Protein AF-A0A158GYB7-F1 (afdb_monomer_lite)

Foldseek 3Di:
DDCVLLVVLVVQLVVLPPDPDDPSLVVRPPVVNVVSLVVVLVVQLVVLQVDDPVNLQQVLQKWKDKDKLVVLDPPPVVDDDNPQVQPLFPVRHGFHADPAPVLLVVLADLQQQDADPPHDRVCGVSNNFFDKTFRHHLAAFPQQQDLPHPDPPDPPPTFIKMWIDGATDLSVLLSLVSQQVSCVVCCPVCVVSVNVSSSSVSAHKFFDACPVPSVVFHDDLDDPQAFDLPPVRDTRGDDDGDNDQWHFDDPCLVVQADVVRVVLCVVPDPPDDSPRDGDTHHDDPRSVVSRSVCRSVLSVLHDPPDSGSMTGISDYHRSNPDGWIWTQDPVQQFTFTFDADSSDTDRPDRPPTHHRGRD

Secondary structure (DSSP, 8-state):
---HHHHHHHHHHHHHHTSTTS-GGGG--HHHHHHHHHHHHHHHHHHHHH--HHHHHHTT-EEEEEE-TTTT-----SSS---S--EE-TTS-EE----SHHHHHHHH-GGGTSPPTT---TTTTTT---EEEEEPPTTS-SGGG-SS---TT--TT-PPEEEEEEPPPHHHHHHHHHHHHHHHHSTTT-HHHHHHHHHHHTT--EE--GGG-SSSPPP----S--EEE-TTS-EEEPP-----SEEE--TTHHHH--HHHHHHHHHH-----SS-PPPEEE--HHHHHHHHHHHHTGGGGS-SSSS--EEEEE----SSSPPEEEEEETTTTEEEEEEEETTEEEES-TT-EEE-S--

Organism: NCBI:txid326476

pLDDT: mean 71.83, std 21.87, range [28.64, 97.31]

Structure (mmCIF, N/CA/C/O backbone):
data_AF-A0A158GYB7-F1
#
_entry.id   AF-A0A158GYB7-F1
#
loop_
_atom_site.group_PDB
_atom_site.id
_atom_site.type_symbol
_atom_site.label_atom_id
_atom_site.label_alt_id
_atom_site.label_comp_id
_atom_site.label_asym_id
_atom_site.label_entity_id
_atom_site.label_seq_id
_atom_site.pdbx_PDB_ins_code
_atom_site.Cartn_x
_atom_site.Cartn_y
_atom_site.Cartn_z
_atom_site.occupancy
_atom_site.B_iso_or_equiv
_atom_site.auth_seq_id
_atom_site.auth_comp_id
_atom_site.auth_asym_id
_atom_site.auth_atom_id
_atom_site.pdbx_PDB_model_num
ATOM 1 N N . MET A 1 1 ? 4.139 -18.366 -0.027 1.00 74.94 1 MET A N 1
ATOM 2 C CA . MET A 1 1 ? 4.233 -17.801 -1.393 1.00 74.94 1 MET A CA 1
ATOM 3 C C . MET A 1 1 ? 5.393 -18.456 -2.135 1.00 74.94 1 MET A C 1
ATOM 5 O O . MET A 1 1 ? 6.437 -18.659 -1.522 1.00 74.94 1 MET A O 1
ATOM 9 N N . ASN A 1 2 ? 5.223 -18.818 -3.411 1.00 80.75 2 ASN A N 1
ATOM 10 C CA . ASN A 1 2 ? 6.304 -19.371 -4.231 1.00 80.75 2 ASN A CA 1
ATOM 11 C C . ASN A 1 2 ? 7.349 -18.278 -4.516 1.00 80.75 2 ASN A C 1
ATOM 13 O O . ASN A 1 2 ? 7.060 -17.281 -5.169 1.00 80.75 2 ASN A O 1
ATOM 17 N N . THR A 1 3 ? 8.568 -18.440 -4.002 1.00 89.44 3 THR A N 1
ATOM 18 C CA . THR A 1 3 ? 9.630 -17.429 -4.141 1.00 89.44 3 THR A CA 1
ATOM 19 C C . THR A 1 3 ? 10.422 -17.566 -5.442 1.00 89.44 3 THR A C 1
ATOM 21 O O . THR A 1 3 ? 11.206 -16.676 -5.775 1.00 89.44 3 THR A O 1
ATOM 24 N N . THR A 1 4 ? 10.204 -18.640 -6.209 1.00 91.56 4 THR A N 1
ATOM 25 C CA . THR A 1 4 ? 10.976 -18.975 -7.415 1.00 91.56 4 THR A CA 1
ATOM 26 C C . THR A 1 4 ? 10.879 -17.883 -8.480 1.00 91.56 4 THR A C 1
ATOM 28 O O . THR A 1 4 ? 11.909 -17.392 -8.942 1.00 91.56 4 THR A O 1
ATOM 31 N N . ASN A 1 5 ? 9.663 -17.441 -8.826 1.00 92.56 5 ASN A N 1
ATOM 32 C CA . ASN A 1 5 ? 9.453 -16.414 -9.855 1.00 92.56 5 ASN A CA 1
ATOM 33 C C . ASN A 1 5 ? 10.067 -15.069 -9.440 1.00 92.56 5 ASN A C 1
ATOM 35 O O . ASN A 1 5 ? 10.793 -14.447 -10.213 1.00 92.56 5 ASN A O 1
ATOM 39 N N . ARG A 1 6 ? 9.857 -14.664 -8.183 1.00 92.44 6 ARG A N 1
ATOM 40 C CA . ARG A 1 6 ? 10.445 -13.448 -7.605 1.00 92.44 6 ARG A CA 1
ATOM 41 C C . ARG A 1 6 ? 11.975 -13.458 -7.686 1.00 92.44 6 ARG A C 1
ATOM 43 O O . ARG A 1 6 ? 12.576 -12.490 -8.146 1.00 92.44 6 ARG A O 1
ATOM 50 N N . ASN A 1 7 ? 12.606 -14.560 -7.280 1.00 90.88 7 ASN A N 1
ATOM 51 C CA . ASN A 1 7 ? 14.063 -14.706 -7.302 1.00 90.88 7 ASN A CA 1
ATOM 52 C C . ASN A 1 7 ? 14.622 -14.704 -8.731 1.00 90.88 7 ASN A C 1
ATOM 54 O O . ASN A 1 7 ? 15.660 -14.089 -8.978 1.00 90.88 7 ASN A O 1
ATOM 58 N N . ALA A 1 8 ? 13.923 -15.336 -9.679 1.00 91.75 8 ALA A N 1
ATOM 59 C CA . ALA A 1 8 ? 14.293 -15.309 -11.091 1.00 91.75 8 ALA A CA 1
ATOM 60 C C . ALA A 1 8 ? 14.254 -13.883 -11.663 1.00 91.75 8 ALA A C 1
ATOM 62 O O . ALA A 1 8 ? 15.191 -13.474 -12.349 1.00 91.75 8 ALA A O 1
ATOM 63 N N . ILE A 1 9 ? 13.234 -13.087 -11.320 1.00 91.31 9 ILE A N 1
ATOM 64 C CA . ILE A 1 9 ? 13.169 -11.683 -11.745 1.00 91.31 9 ILE A CA 1
ATOM 65 C C . ILE A 1 9 ? 14.318 -10.874 -11.137 1.00 91.31 9 ILE A C 1
ATOM 67 O O . ILE A 1 9 ? 15.008 -10.158 -11.862 1.00 91.31 9 ILE A O 1
ATOM 71 N N . PHE A 1 10 ? 14.578 -11.007 -9.831 1.00 89.50 10 PHE A N 1
ATOM 72 C CA . PHE A 1 10 ? 15.722 -10.335 -9.206 1.00 89.50 10 PHE A CA 1
ATOM 73 C C . PHE A 1 10 ? 17.039 -10.704 -9.886 1.00 89.50 10 PHE A C 1
ATOM 75 O O . PHE A 1 10 ? 17.886 -9.836 -10.086 1.00 89.50 10 PHE A O 1
ATOM 82 N N . HIS A 1 11 ? 17.220 -11.971 -10.257 1.00 89.38 11 HIS A N 1
ATOM 83 C CA . HIS A 1 11 ? 18.406 -12.417 -10.974 1.00 89.38 11 HIS A CA 1
ATOM 84 C C . HIS A 1 11 ? 18.549 -11.715 -12.330 1.00 89.38 11 HIS A C 1
ATOM 86 O O . HIS A 1 11 ? 19.603 -11.135 -12.587 1.00 89.38 11 HIS A O 1
ATOM 92 N N . LEU A 1 12 ? 17.487 -11.687 -13.145 1.00 87.12 12 LEU A N 1
ATOM 93 C CA . LEU A 1 12 ? 17.479 -11.007 -14.446 1.00 87.12 12 LEU A CA 1
ATOM 94 C C . LEU A 1 12 ? 17.792 -9.509 -14.318 1.00 87.12 12 LEU A C 1
ATOM 96 O O . LEU A 1 12 ? 18.658 -8.988 -15.021 1.00 87.12 12 LEU A O 1
ATOM 100 N N . LEU A 1 13 ? 17.141 -8.817 -13.377 1.00 86.25 13 LEU A N 1
ATOM 101 C CA . LEU A 1 13 ? 17.357 -7.383 -13.160 1.00 86.25 13 LEU A CA 1
ATOM 102 C C . LEU A 1 13 ? 18.779 -7.089 -12.647 1.00 86.25 13 LEU A C 1
ATOM 104 O O . LEU A 1 13 ? 19.420 -6.138 -13.095 1.00 86.25 13 LEU A O 1
ATOM 108 N N . ASN A 1 14 ? 19.309 -7.924 -11.749 1.00 83.81 14 ASN A N 1
ATOM 109 C CA . ASN A 1 14 ? 20.666 -7.768 -11.222 1.00 83.81 14 ASN A CA 1
ATOM 110 C C . ASN A 1 14 ? 21.746 -8.076 -12.265 1.00 83.81 14 ASN A C 1
ATOM 112 O O . ASN A 1 14 ? 22.791 -7.426 -12.259 1.00 83.81 14 ASN A O 1
ATOM 116 N N . GLN A 1 15 ? 21.527 -9.054 -13.148 1.00 80.81 15 GLN A N 1
ATOM 117 C CA . GLN A 1 15 ? 22.437 -9.325 -14.261 1.00 80.81 15 GLN A CA 1
ATOM 118 C C . GLN A 1 15 ? 22.547 -8.112 -15.188 1.00 80.81 15 GLN A C 1
ATOM 120 O O . GLN A 1 15 ? 23.659 -7.726 -15.551 1.00 80.81 15 GLN A O 1
ATOM 125 N N . ALA A 1 16 ? 21.419 -7.470 -15.498 1.00 75.88 16 ALA A N 1
ATOM 126 C CA . ALA A 1 16 ? 21.403 -6.270 -16.323 1.00 75.88 16 ALA A CA 1
ATOM 127 C C . ALA A 1 16 ? 22.176 -5.110 -15.658 1.00 75.88 16 ALA A C 1
ATOM 129 O O . ALA A 1 16 ? 23.031 -4.496 -16.296 1.00 75.88 16 ALA A O 1
ATOM 130 N N . GLY A 1 17 ? 21.965 -4.865 -14.358 1.00 68.50 17 GLY A N 1
ATOM 131 C CA . GLY A 1 17 ? 22.569 -3.739 -13.627 1.00 68.50 17 GLY A CA 1
ATOM 132 C C . GLY A 1 17 ? 24.070 -3.843 -13.296 1.00 68.50 17 GLY A C 1
ATOM 133 O O . GLY A 1 17 ? 24.660 -2.864 -12.838 1.00 68.50 17 GLY A O 1
ATOM 134 N N . ARG A 1 18 ? 24.724 -4.997 -13.498 1.00 58.53 18 ARG A N 1
ATOM 135 C CA . ARG A 1 18 ? 26.140 -5.214 -13.117 1.00 58.53 18 ARG A CA 1
ATOM 136 C C . ARG A 1 18 ? 27.173 -4.626 -14.083 1.00 58.53 18 ARG A C 1
ATOM 138 O O . ARG A 1 18 ? 28.359 -4.616 -13.752 1.00 58.53 18 ARG A O 1
ATOM 145 N N . VAL A 1 19 ? 26.770 -4.119 -15.246 1.00 53.16 19 VAL A N 1
ATOM 146 C CA . VAL A 1 19 ? 27.708 -3.586 -16.245 1.00 53.16 19 VAL A CA 1
ATOM 147 C C . VAL A 1 19 ? 27.727 -2.062 -16.192 1.00 53.16 19 VAL A C 1
ATOM 149 O O . VAL A 1 19 ? 26.796 -1.397 -16.633 1.00 53.16 19 VAL A O 1
ATOM 152 N N . ARG A 1 20 ? 28.797 -1.496 -15.617 1.00 46.03 20 ARG A N 1
ATOM 153 C CA . ARG A 1 20 ? 28.972 -0.040 -15.506 1.00 46.03 20 ARG A CA 1
ATOM 154 C C . ARG A 1 20 ? 29.121 0.599 -16.892 1.00 46.03 20 ARG A C 1
ATOM 156 O O . ARG A 1 20 ? 29.906 0.120 -17.703 1.00 46.03 20 ARG A O 1
ATOM 163 N N . GLY A 1 21 ? 28.438 1.726 -17.107 1.00 50.41 21 GLY A N 1
ATOM 164 C CA . GLY A 1 21 ? 28.693 2.637 -18.232 1.00 50.41 21 GLY A CA 1
ATOM 165 C C . GLY A 1 21 ? 27.812 2.463 -19.474 1.00 50.41 21 GLY A C 1
ATOM 166 O O . GLY A 1 21 ? 28.037 3.169 -20.450 1.00 50.41 21 GLY A O 1
ATOM 167 N N . LEU A 1 22 ? 26.811 1.578 -19.448 1.00 51.16 22 LEU A N 1
ATOM 168 C CA . LEU A 1 22 ? 25.814 1.427 -20.516 1.00 51.16 22 LEU A CA 1
ATOM 169 C C . LEU A 1 22 ? 24.393 1.474 -19.939 1.00 51.16 22 LEU A C 1
ATOM 171 O O . LEU A 1 22 ? 24.199 1.173 -18.762 1.00 51.16 22 LEU A O 1
ATOM 175 N N . ASP A 1 23 ? 23.429 1.852 -20.781 1.00 70.00 23 ASP A N 1
ATOM 176 C CA . ASP A 1 23 ? 21.980 1.784 -20.536 1.00 70.00 23 ASP A CA 1
ATOM 177 C C . ASP A 1 23 ? 21.599 0.323 -20.241 1.00 70.00 23 ASP A C 1
ATOM 179 O O . ASP A 1 23 ? 21.397 -0.485 -21.150 1.00 70.00 23 ASP A O 1
ATOM 183 N N . TRP A 1 24 ? 21.641 -0.075 -18.968 1.00 74.19 24 TRP A N 1
ATOM 184 C CA . TRP A 1 24 ? 21.423 -1.459 -18.530 1.00 74.19 24 TRP A CA 1
ATOM 185 C C . TRP A 1 24 ? 20.008 -1.934 -18.875 1.00 74.19 24 TRP A C 1
ATOM 187 O O . TRP A 1 24 ? 19.780 -3.128 -19.064 1.00 74.19 24 TRP A O 1
ATOM 197 N N . GLU A 1 25 ? 19.086 -0.987 -19.025 1.00 74.44 25 GLU A N 1
ATOM 198 C CA . GLU A 1 25 ? 17.725 -1.153 -19.507 1.00 74.44 25 GLU A CA 1
ATOM 199 C C . GLU A 1 25 ? 17.682 -1.887 -20.862 1.00 74.44 25 GLU A C 1
ATOM 201 O O . GLU A 1 25 ? 16.861 -2.787 -21.045 1.00 74.44 25 GLU A O 1
ATOM 206 N N . SER A 1 26 ? 18.620 -1.594 -21.774 1.00 76.44 26 SER A N 1
ATOM 207 C CA . SER A 1 26 ? 18.733 -2.244 -23.094 1.00 76.44 26 SER A CA 1
ATOM 208 C C . SER A 1 26 ? 19.105 -3.733 -23.044 1.00 76.44 26 SER A C 1
ATOM 210 O O . SER A 1 26 ? 18.964 -4.443 -24.039 1.00 76.44 26 SER A O 1
ATOM 212 N N . ARG A 1 27 ? 19.579 -4.219 -21.889 1.00 82.31 27 ARG A N 1
ATOM 213 C CA . ARG A 1 27 ? 20.056 -5.598 -21.684 1.00 82.31 27 ARG A CA 1
ATOM 214 C C . ARG A 1 27 ? 19.053 -6.484 -20.963 1.00 82.31 27 ARG A C 1
ATOM 216 O O . ARG A 1 27 ? 19.311 -7.671 -20.781 1.00 82.31 27 ARG A O 1
ATOM 223 N N . VAL A 1 28 ? 17.945 -5.911 -20.506 1.00 89.12 28 VAL A N 1
ATOM 224 C CA . VAL A 1 28 ? 16.882 -6.681 -19.871 1.00 89.12 28 VAL A CA 1
ATOM 225 C C . VAL A 1 28 ? 16.210 -7.541 -20.940 1.00 89.12 28 VAL A C 1
ATOM 227 O O . VAL A 1 28 ? 15.668 -7.025 -21.918 1.00 89.12 28 VAL A O 1
ATOM 230 N N . ASP A 1 29 ? 16.217 -8.858 -20.742 1.00 92.38 29 ASP A N 1
ATOM 231 C CA . ASP A 1 29 ? 15.424 -9.775 -21.558 1.00 92.38 29 ASP A CA 1
ATOM 232 C C . ASP A 1 29 ? 13.940 -9.635 -21.183 1.00 92.38 29 ASP A C 1
ATOM 234 O O . ASP A 1 29 ? 13.425 -10.313 -20.292 1.00 92.38 29 ASP A O 1
ATOM 238 N N . PHE A 1 30 ? 13.250 -8.707 -21.851 1.00 93.38 30 PHE A N 1
ATOM 239 C CA . PHE A 1 30 ? 11.819 -8.472 -21.646 1.00 93.38 30 PHE A CA 1
ATOM 240 C C . PHE A 1 30 ? 10.956 -9.677 -22.046 1.00 93.38 30 PHE A C 1
ATOM 242 O O . PHE A 1 30 ? 9.890 -9.868 -21.458 1.00 93.38 30 PHE A O 1
ATOM 249 N N . GLY A 1 31 ? 11.424 -10.504 -22.990 1.00 94.19 31 GLY A N 1
ATOM 250 C CA . GLY A 1 31 ? 10.736 -11.724 -23.411 1.00 94.19 31 GLY A CA 1
ATOM 251 C C . GLY A 1 31 ? 10.688 -12.765 -22.295 1.00 94.19 31 GLY A C 1
ATOM 252 O O . GLY A 1 31 ? 9.655 -13.401 -22.095 1.00 94.19 31 GLY A O 1
ATOM 253 N N . ALA A 1 32 ? 11.762 -12.882 -21.510 1.00 95.12 32 ALA A N 1
ATOM 254 C CA . ALA A 1 32 ? 11.788 -13.707 -20.304 1.00 95.12 32 ALA A CA 1
ATOM 255 C C . ALA A 1 32 ? 11.125 -13.023 -19.092 1.00 95.12 32 ALA A C 1
ATOM 257 O O . ALA A 1 32 ? 10.450 -13.682 -18.295 1.00 95.12 32 ALA A O 1
ATOM 258 N N . LEU A 1 33 ? 11.306 -11.706 -18.940 1.00 94.81 33 LEU A N 1
ATOM 259 C CA . LEU A 1 33 ? 10.841 -10.949 -17.777 1.00 94.81 33 LEU A CA 1
ATOM 260 C C . LEU A 1 33 ? 9.312 -10.871 -17.686 1.00 94.81 33 LEU A C 1
ATOM 262 O O . LEU A 1 33 ? 8.769 -11.068 -16.601 1.00 94.81 33 LEU A O 1
ATOM 266 N N . ILE A 1 34 ? 8.614 -10.594 -18.793 1.00 95.75 34 ILE A N 1
ATOM 267 C CA . ILE A 1 34 ? 7.154 -10.398 -18.786 1.00 95.75 34 ILE A CA 1
ATOM 268 C C . ILE A 1 34 ? 6.412 -11.654 -18.285 1.00 95.75 34 ILE A C 1
ATOM 270 O O . ILE A 1 34 ? 5.682 -11.538 -17.299 1.00 95.75 34 ILE A O 1
ATOM 274 N N . PRO A 1 35 ? 6.650 -12.869 -18.824 1.00 96.19 35 PRO A N 1
ATOM 275 C CA . PRO A 1 35 ? 5.997 -14.078 -18.317 1.00 96.19 35 PRO A CA 1
ATOM 276 C C . PRO A 1 35 ? 6.327 -14.389 -16.852 1.00 96.19 35 PRO A C 1
ATOM 278 O O . PRO A 1 35 ? 5.511 -14.974 -16.140 1.00 96.19 35 PRO A O 1
ATOM 281 N N . LEU A 1 36 ? 7.532 -14.037 -16.387 1.00 96.19 36 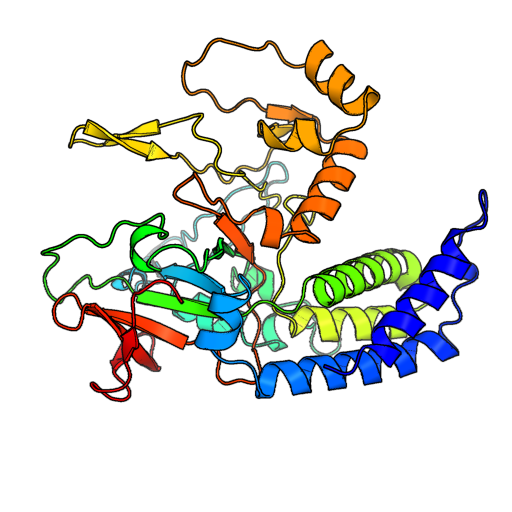LEU A N 1
ATOM 282 C CA . LEU A 1 36 ? 7.897 -14.186 -14.977 1.00 96.19 36 LEU A CA 1
ATOM 283 C C . LEU A 1 36 ? 7.126 -13.211 -14.088 1.00 96.19 36 LEU A C 1
ATOM 285 O O . LEU A 1 36 ? 6.713 -13.601 -12.998 1.00 96.19 36 LEU A O 1
ATOM 289 N N . MET A 1 37 ? 6.924 -11.973 -14.542 1.00 96.31 37 MET A N 1
ATOM 290 C CA . MET A 1 37 ? 6.114 -10.989 -13.827 1.00 96.31 37 MET A CA 1
ATOM 291 C C . MET A 1 37 ? 4.659 -11.416 -13.712 1.00 96.31 37 MET A C 1
ATOM 293 O O . MET A 1 37 ? 4.101 -11.270 -12.629 1.00 96.31 37 MET A O 1
ATOM 297 N N . ASP A 1 38 ? 4.068 -11.951 -14.782 1.00 95.44 38 ASP A N 1
ATOM 298 C CA . ASP A 1 38 ? 2.690 -12.452 -14.748 1.00 95.44 38 ASP A CA 1
ATOM 299 C C . ASP A 1 38 ? 2.551 -13.563 -13.701 1.00 95.44 38 ASP A C 1
ATOM 301 O O . ASP A 1 38 ? 1.730 -13.456 -12.791 1.00 95.44 38 ASP A O 1
ATOM 305 N N . ARG A 1 39 ? 3.445 -14.563 -13.729 1.00 96.38 39 ARG A N 1
ATOM 306 C CA . ARG A 1 39 ? 3.448 -15.647 -12.731 1.00 96.38 39 ARG A CA 1
ATOM 307 C C . ARG A 1 39 ? 3.689 -15.152 -11.307 1.00 96.38 39 ARG A C 1
ATOM 309 O O . ARG A 1 39 ? 3.005 -15.584 -10.387 1.00 96.38 39 ARG A O 1
ATOM 316 N N . TRP A 1 40 ? 4.651 -14.250 -11.109 1.00 97.00 40 TRP A N 1
ATOM 317 C CA . TRP A 1 40 ? 4.896 -13.646 -9.796 1.00 97.00 40 TRP A CA 1
ATOM 318 C C . TRP A 1 40 ? 3.663 -12.896 -9.287 1.00 97.00 40 TRP A C 1
ATOM 320 O O . TRP A 1 40 ? 3.329 -12.989 -8.107 1.00 97.00 40 TRP A O 1
ATOM 330 N N . TYR A 1 41 ? 2.980 -12.158 -10.161 1.00 97.31 41 TYR A N 1
ATOM 331 C CA . TYR A 1 41 ? 1.796 -11.411 -9.776 1.00 97.31 41 TYR A CA 1
ATOM 332 C C . TYR A 1 41 ? 0.616 -12.335 -9.452 1.00 97.31 41 TYR A C 1
ATOM 334 O O . TYR A 1 41 ? -0.086 -12.094 -8.470 1.00 97.31 41 TYR A O 1
ATOM 342 N N . ASP A 1 42 ? 0.441 -13.428 -10.192 1.00 96.81 42 ASP A N 1
ATOM 343 C CA . ASP A 1 42 ? -0.540 -14.464 -9.863 1.00 96.81 42 ASP A CA 1
ATOM 344 C C . ASP A 1 42 ? -0.241 -15.120 -8.507 1.00 96.81 42 ASP A C 1
ATOM 346 O O . ASP A 1 42 ? -1.146 -15.246 -7.676 1.00 96.81 42 ASP A O 1
ATOM 350 N N . ASP A 1 43 ? 1.028 -15.453 -8.236 1.00 97.12 43 ASP A N 1
ATOM 351 C CA . ASP A 1 43 ? 1.485 -15.963 -6.936 1.00 97.12 43 ASP A CA 1
ATOM 352 C C . ASP A 1 43 ? 1.206 -14.952 -5.810 1.00 97.12 43 ASP A C 1
ATOM 354 O O . ASP A 1 43 ? 0.763 -15.326 -4.721 1.00 97.12 43 ASP A O 1
ATOM 358 N N . TYR A 1 44 ? 1.434 -13.660 -6.069 1.00 97.12 44 TYR A N 1
ATOM 359 C CA . TYR A 1 44 ? 1.165 -12.576 -5.127 1.00 97.12 44 TYR A CA 1
ATOM 360 C C . TYR A 1 44 ? -0.333 -12.459 -4.826 1.00 97.12 44 TYR A C 1
ATOM 362 O O . TYR A 1 44 ? -0.727 -12.373 -3.665 1.00 97.12 44 TYR A O 1
ATOM 370 N N . LYS A 1 45 ? -1.194 -12.507 -5.848 1.00 96.88 45 LYS A N 1
ATOM 371 C CA . LYS A 1 45 ? -2.651 -12.438 -5.665 1.00 96.88 45 LYS A CA 1
ATOM 372 C C . LYS A 1 45 ? -3.224 -13.712 -5.050 1.00 96.88 45 LYS A C 1
ATOM 374 O O . LYS A 1 45 ? -4.235 -13.631 -4.358 1.00 96.88 45 LYS A O 1
ATOM 379 N N . ALA A 1 46 ? -2.592 -14.866 -5.259 1.00 96.75 46 ALA A N 1
ATOM 380 C CA . ALA A 1 46 ? -2.906 -16.089 -4.527 1.00 96.75 46 ALA A CA 1
ATOM 381 C C . ALA A 1 46 ? -2.580 -15.947 -3.042 1.00 96.75 46 ALA A C 1
ATOM 383 O O . ALA A 1 46 ? -3.447 -16.186 -2.211 1.00 96.75 46 ALA A O 1
ATOM 384 N N . PHE A 1 47 ? -1.388 -15.449 -2.717 1.00 96.62 47 PHE A N 1
ATOM 385 C CA . PHE A 1 47 ? -1.037 -15.105 -1.343 1.00 96.62 47 PHE A CA 1
ATOM 386 C C . PHE A 1 47 ? -2.042 -14.118 -0.724 1.00 96.62 47 PHE A C 1
ATOM 388 O O . PHE A 1 47 ? -2.503 -14.347 0.389 1.00 96.62 47 PHE A O 1
ATOM 395 N N . GLU A 1 48 ? -2.437 -13.063 -1.445 1.00 96.94 48 GLU A N 1
ATOM 396 C CA . GLU A 1 48 ? -3.417 -12.106 -0.927 1.00 96.94 48 GLU A CA 1
ATOM 397 C C . GLU A 1 48 ? -4.775 -12.753 -0.618 1.00 96.94 48 GLU A C 1
ATOM 399 O O . GLU A 1 48 ? -5.450 -12.298 0.301 1.00 96.94 48 GLU A O 1
ATOM 404 N N . ARG A 1 49 ? -5.207 -13.773 -1.375 1.00 96.94 49 ARG A N 1
ATOM 405 C CA . ARG A 1 49 ? -6.460 -14.503 -1.098 1.00 96.94 49 ARG A CA 1
ATOM 406 C C . ARG A 1 49 ? -6.421 -15.233 0.241 1.00 96.94 49 ARG A C 1
ATOM 408 O O . ARG A 1 49 ? -7.448 -15.290 0.908 1.00 96.94 49 ARG A O 1
ATOM 415 N N . ASP A 1 50 ? -5.252 -15.742 0.610 1.00 96.69 50 ASP A N 1
ATOM 416 C CA . ASP A 1 50 ? -5.054 -16.566 1.804 1.00 96.69 50 ASP A CA 1
ATOM 417 C C . ASP A 1 50 ? -4.617 -15.745 3.035 1.00 96.69 50 ASP A C 1
ATOM 419 O O . ASP A 1 50 ? -4.515 -16.284 4.140 1.00 96.69 50 ASP A O 1
ATOM 423 N N . ASP A 1 51 ? -4.330 -14.448 2.871 1.00 96.06 51 ASP A N 1
ATOM 424 C CA . ASP A 1 51 ? -3.864 -13.600 3.970 1.00 96.06 51 ASP A CA 1
ATOM 425 C C . ASP A 1 51 ? -4.978 -13.318 4.989 1.00 96.06 51 ASP A C 1
ATOM 427 O O . ASP A 1 51 ? -6.166 -13.242 4.674 1.00 96.06 51 ASP A O 1
ATOM 431 N N . THR A 1 52 ? -4.579 -13.104 6.240 1.00 95.69 52 THR A N 1
ATOM 432 C CA . THR A 1 52 ? -5.499 -12.835 7.352 1.00 95.69 52 THR A CA 1
ATOM 433 C C . THR A 1 52 ? -4.967 -11.710 8.228 1.00 95.69 52 THR A C 1
ATOM 435 O O . THR A 1 52 ? -3.768 -11.437 8.244 1.00 95.69 52 THR A O 1
ATOM 438 N N . ILE A 1 53 ? -5.837 -11.086 9.031 1.00 95.00 53 ILE A N 1
ATOM 439 C CA . ILE A 1 53 ? -5.408 -10.075 10.012 1.00 95.00 53 ILE A CA 1
ATOM 440 C C . ILE A 1 53 ? -4.374 -10.634 10.983 1.00 95.00 53 ILE A C 1
ATOM 442 O O . ILE A 1 53 ? -3.363 -9.983 11.224 1.00 95.00 53 ILE A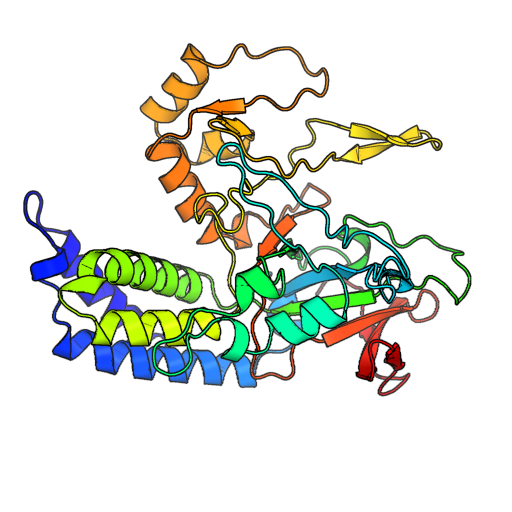 O 1
ATOM 446 N N . ALA A 1 54 ? -4.609 -11.831 11.525 1.00 94.44 54 ALA A N 1
ATOM 447 C CA . ALA A 1 54 ? -3.701 -12.440 12.490 1.00 94.44 54 ALA A CA 1
ATOM 448 C C . ALA A 1 54 ? -2.314 -12.687 11.877 1.00 94.44 54 ALA A C 1
ATOM 450 O O . ALA A 1 54 ? -1.302 -12.386 12.507 1.00 94.44 54 ALA A O 1
ATOM 451 N N . CYS A 1 55 ? -2.271 -13.182 10.634 1.00 95.25 55 CYS A N 1
ATOM 452 C CA . CYS A 1 55 ? -1.025 -13.378 9.898 1.00 95.25 55 CYS A CA 1
ATOM 453 C C . CYS A 1 55 ? -0.316 -12.042 9.644 1.00 95.25 55 CYS A C 1
ATOM 455 O O . CYS A 1 55 ? 0.819 -11.854 10.080 1.00 95.25 55 CYS A O 1
ATOM 457 N N . ALA A 1 56 ? -1.011 -11.083 9.027 1.00 95.88 56 ALA A N 1
ATOM 458 C CA . ALA A 1 56 ? -0.456 -9.778 8.694 1.00 95.88 56 ALA A CA 1
ATOM 459 C C . ALA A 1 56 ? 0.007 -8.994 9.929 1.00 95.88 56 ALA A C 1
ATOM 461 O O . ALA A 1 56 ? 1.024 -8.310 9.870 1.00 95.88 56 ALA A O 1
ATOM 462 N N . PHE A 1 57 ? -0.708 -9.080 11.052 1.00 94.50 57 PHE A N 1
ATOM 463 C CA . PHE A 1 57 ? -0.334 -8.387 12.282 1.00 94.50 57 PHE A CA 1
ATOM 464 C C . PHE A 1 57 ? 0.910 -9.005 12.922 1.00 94.50 57 PHE A C 1
ATOM 466 O O . PHE A 1 57 ? 1.867 -8.281 13.187 1.00 94.50 57 PHE A O 1
ATOM 473 N N . ARG A 1 58 ? 0.948 -10.338 13.068 1.00 94.31 58 ARG A N 1
ATOM 474 C CA . ARG A 1 58 ? 2.116 -11.074 13.579 1.00 94.31 58 ARG A CA 1
ATOM 475 C C . ARG A 1 58 ? 3.368 -10.835 12.735 1.00 94.31 58 ARG A C 1
ATOM 477 O O . ARG A 1 58 ? 4.459 -10.695 13.270 1.00 94.31 58 ARG A O 1
ATOM 484 N N . GLU A 1 59 ? 3.206 -10.764 11.417 1.00 93.81 59 GLU A N 1
ATOM 485 C CA . GLU A 1 59 ? 4.291 -10.489 10.468 1.00 93.81 59 GLU A CA 1
ATOM 486 C C . GLU A 1 59 ? 4.591 -8.987 10.305 1.00 93.81 59 GLU A C 1
ATOM 488 O O . GLU A 1 59 ? 5.388 -8.611 9.444 1.00 93.81 59 GLU A O 1
ATOM 493 N N . GLN A 1 60 ? 3.962 -8.114 11.104 1.00 92.38 60 GLN A N 1
ATOM 494 C CA . GLN A 1 60 ? 4.161 -6.660 11.071 1.00 92.38 60 GLN A CA 1
ATOM 495 C C . GLN A 1 60 ? 3.901 -6.021 9.687 1.00 92.38 60 GLN A C 1
ATOM 497 O O . GLN A 1 60 ? 4.526 -5.036 9.287 1.00 92.38 60 GLN A O 1
ATOM 502 N N . ARG A 1 61 ? 2.961 -6.596 8.931 1.00 94.31 61 ARG A N 1
ATOM 503 C CA . ARG A 1 61 ? 2.481 -6.121 7.623 1.00 94.31 61 ARG A CA 1
ATOM 504 C C . ARG A 1 61 ? 1.116 -5.444 7.696 1.00 94.31 61 ARG A C 1
ATOM 506 O O . ARG A 1 61 ? 0.666 -4.868 6.706 1.00 94.31 61 ARG A O 1
ATOM 513 N N . LEU A 1 62 ? 0.425 -5.535 8.832 1.00 95.38 62 LEU A N 1
ATOM 514 C CA . LEU A 1 62 ? -0.886 -4.922 8.996 1.00 95.38 62 LEU A CA 1
ATOM 515 C C . LEU A 1 62 ? -0.757 -3.397 9.049 1.00 95.38 62 LEU A C 1
ATOM 517 O O . LEU A 1 62 ? -0.110 -2.844 9.938 1.00 95.38 62 LEU A O 1
ATOM 521 N N . SER A 1 63 ? -1.436 -2.721 8.127 1.00 94.19 63 SER A N 1
ATOM 522 C CA . SER A 1 63 ? -1.666 -1.284 8.214 1.00 94.19 63 SER A CA 1
ATOM 523 C C . SER A 1 63 ? -3.066 -0.982 8.733 1.00 94.19 63 SER A C 1
ATOM 525 O O . SER A 1 63 ? -4.036 -1.659 8.378 1.00 94.19 63 SER A O 1
ATOM 527 N N . VAL A 1 64 ? -3.172 0.060 9.553 1.00 93.19 64 VAL A N 1
ATOM 528 C CA . VAL A 1 64 ? -4.436 0.542 10.105 1.00 93.19 64 VAL A CA 1
ATOM 529 C C . VAL A 1 64 ? -4.563 2.034 9.851 1.00 93.19 64 VAL A C 1
ATOM 531 O O . VAL A 1 64 ? -3.663 2.823 10.144 1.00 93.19 64 VAL A O 1
ATOM 534 N N . LYS A 1 65 ? -5.705 2.435 9.295 1.00 90.94 65 LYS A N 1
ATOM 535 C CA . LYS A 1 65 ? -6.048 3.838 9.090 1.00 90.94 65 LYS A CA 1
ATOM 536 C C . LYS A 1 65 ? -7.284 4.208 9.889 1.00 90.94 65 LYS A C 1
ATOM 538 O O . LYS A 1 65 ? -8.377 3.756 9.568 1.00 90.94 65 LYS A O 1
ATOM 543 N N . GLY A 1 66 ? -7.116 5.092 10.868 1.00 87.75 66 GLY A N 1
ATOM 544 C CA . GLY A 1 66 ? -8.237 5.769 11.511 1.00 87.75 66 GLY A CA 1
ATOM 545 C C . GLY A 1 66 ? -8.917 6.757 10.557 1.00 87.75 66 GLY A C 1
ATOM 546 O O . GLY A 1 66 ? -8.260 7.572 9.898 1.00 87.75 66 GLY A O 1
ATOM 547 N N . MET A 1 67 ? -10.239 6.697 10.512 1.00 82.31 67 MET A N 1
ATOM 548 C CA . MET A 1 67 ? -11.133 7.578 9.776 1.00 82.31 67 MET A CA 1
ATOM 549 C C . MET A 1 67 ? -12.163 8.158 10.740 1.00 82.31 67 MET A C 1
ATOM 551 O O . MET A 1 67 ? -12.621 7.494 11.670 1.00 82.31 67 MET A O 1
ATOM 555 N N . ASP A 1 68 ? -12.534 9.407 10.506 1.00 71.69 68 ASP A N 1
ATOM 556 C CA . ASP A 1 68 ? -13.600 10.039 11.271 1.00 71.69 68 ASP A CA 1
ATOM 557 C C . ASP A 1 68 ? -14.932 9.738 10.551 1.00 71.69 68 ASP A C 1
ATOM 559 O O . ASP A 1 68 ? -15.022 9.984 9.345 1.00 71.69 68 ASP A O 1
ATOM 563 N N . PRO A 1 69 ? -15.955 9.201 11.242 1.00 60.00 69 PRO A N 1
ATOM 564 C CA . PRO A 1 69 ? -17.219 8.781 10.622 1.00 60.00 69 PRO A CA 1
ATOM 565 C C . PRO A 1 69 ? -18.016 9.961 10.044 1.00 60.00 69 PRO A C 1
ATOM 567 O O . PRO A 1 69 ? -18.723 9.804 9.057 1.00 60.00 69 PRO A O 1
ATOM 570 N N . VAL A 1 70 ? -17.855 11.159 10.621 1.00 55.97 70 VAL A N 1
ATOM 571 C CA . VAL A 1 70 ? -18.610 12.378 10.268 1.00 55.97 70 VAL A CA 1
ATOM 572 C C . VAL A 1 70 ? -18.131 13.025 8.959 1.00 55.97 70 VAL A C 1
ATOM 574 O O . VAL A 1 70 ? -18.727 13.984 8.489 1.00 55.97 70 VAL A O 1
ATOM 577 N N . TRP A 1 71 ? -17.122 12.474 8.277 1.00 50.47 71 TRP A N 1
ATOM 578 C CA . TRP A 1 71 ? -16.771 12.928 6.917 1.00 50.47 71 TRP A CA 1
ATOM 579 C C . TRP A 1 71 ? -17.736 12.393 5.840 1.00 50.47 71 TRP A C 1
ATOM 581 O O . TRP A 1 71 ? -17.380 12.337 4.665 1.00 50.47 71 TRP A O 1
ATOM 591 N N . G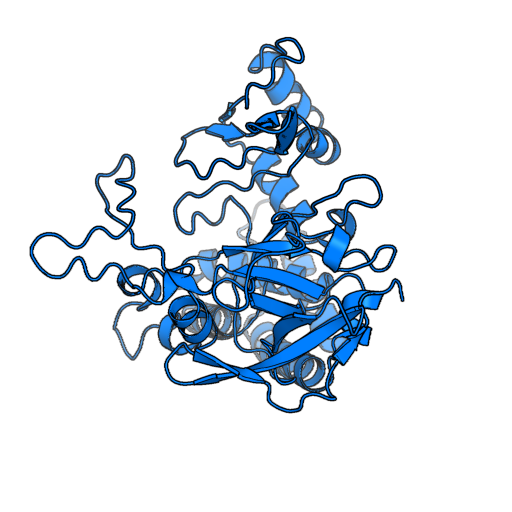LN A 1 72 ? -18.943 11.978 6.245 1.00 41.03 72 GLN A N 1
ATOM 592 C CA . GLN A 1 72 ? -20.078 11.661 5.374 1.00 41.03 72 GLN A CA 1
ATOM 593 C C . GLN A 1 72 ? -20.640 12.898 4.672 1.00 41.03 72 GLN A C 1
ATOM 595 O O . GLN A 1 72 ? -21.186 12.781 3.577 1.00 41.03 72 GLN A O 1
ATOM 600 N N . ASP A 1 73 ? -20.389 14.090 5.211 1.00 37.47 73 ASP A N 1
ATOM 601 C CA . ASP A 1 73 ? -20.298 15.242 4.342 1.00 37.47 73 ASP A CA 1
ATOM 602 C C . ASP A 1 73 ? -18.952 15.135 3.619 1.00 37.47 73 ASP A C 1
ATOM 604 O O . ASP A 1 73 ? -17.918 15.669 4.031 1.00 37.47 73 ASP A O 1
ATOM 608 N N . SER A 1 74 ? -19.006 14.592 2.398 1.00 34.84 74 SER A N 1
ATOM 609 C CA . SER A 1 74 ? -18.505 15.449 1.337 1.00 34.84 74 SER A CA 1
ATOM 610 C C . SER A 1 74 ? -18.975 16.849 1.702 1.00 34.84 74 SER A C 1
ATOM 612 O O . SER A 1 74 ? -20.176 17.095 1.821 1.00 34.84 74 SER A O 1
ATOM 614 N N . ILE A 1 75 ? -18.046 17.762 1.885 1.00 36.88 75 ILE A N 1
ATOM 615 C CA . ILE A 1 75 ? -18.333 19.130 1.544 1.00 36.88 75 ILE A CA 1
ATOM 616 C C . ILE A 1 75 ? -18.708 19.106 0.044 1.00 36.88 75 ILE A C 1
ATOM 618 O O . ILE A 1 75 ? -17.922 19.422 -0.842 1.00 36.88 75 ILE A O 1
ATOM 622 N N . ALA A 1 76 ? -19.926 18.678 -0.276 1.00 33.50 76 ALA A N 1
ATOM 623 C CA . ALA A 1 76 ? -20.805 19.524 -1.020 1.00 33.50 76 ALA A CA 1
ATOM 624 C C . ALA A 1 76 ? -21.145 20.639 -0.031 1.00 33.50 76 ALA A C 1
ATOM 626 O O . ALA A 1 76 ? -22.105 20.539 0.728 1.00 33.50 76 ALA A O 1
ATOM 627 N N . PHE A 1 77 ? -20.328 21.700 -0.031 1.00 33.41 77 PHE A N 1
ATOM 628 C CA . PHE A 1 77 ? -20.844 23.027 0.276 1.00 33.41 77 PHE A CA 1
ATOM 629 C C . PHE A 1 77 ? -22.083 23.167 -0.617 1.00 33.41 77 PHE A C 1
ATOM 631 O O . PHE A 1 77 ? -21.977 23.352 -1.833 1.00 33.41 77 PHE A O 1
ATOM 638 N N . LYS A 1 78 ? -23.266 22.902 -0.055 1.00 29.69 78 LYS A N 1
ATOM 639 C CA . LYS A 1 78 ? -24.531 23.114 -0.744 1.00 29.69 78 LYS A CA 1
ATOM 640 C C . LYS A 1 78 ? -24.668 24.621 -0.884 1.00 29.69 78 LYS A C 1
ATOM 642 O O . LYS A 1 78 ? -25.041 25.305 0.058 1.00 29.69 78 LYS A O 1
ATOM 647 N N . GLY A 1 79 ? -24.343 25.093 -2.082 1.00 28.64 79 GLY A N 1
ATOM 648 C CA . GLY A 1 79 ? -24.470 26.484 -2.493 1.00 28.64 79 GLY A CA 1
ATOM 649 C C . GLY A 1 79 ? -23.130 27.210 -2.470 1.00 28.64 79 GLY A C 1
ATOM 650 O O . GLY A 1 79 ? -22.647 27.564 -1.408 1.00 28.64 79 GLY A O 1
ATOM 651 N N . ALA A 1 80 ? -22.588 27.461 -3.663 1.00 30.52 80 ALA A N 1
ATOM 652 C CA . ALA A 1 80 ? -21.376 28.237 -3.939 1.00 30.52 80 ALA A CA 1
ATOM 653 C C . ALA A 1 80 ? -20.043 27.616 -3.453 1.00 30.52 80 ALA A C 1
ATOM 655 O O . ALA A 1 80 ? -19.791 27.417 -2.275 1.00 30.52 80 ALA A O 1
ATOM 656 N N . ASP A 1 81 ? -19.167 27.339 -4.421 1.00 32.16 81 ASP A N 1
ATOM 657 C CA . ASP A 1 81 ? -17.760 26.949 -4.279 1.00 32.16 81 ASP A CA 1
ATOM 658 C C . ASP A 1 81 ? -17.410 25.633 -3.558 1.00 32.16 81 ASP A C 1
ATOM 660 O O . ASP A 1 81 ? -17.254 25.516 -2.346 1.00 32.16 81 ASP A O 1
ATOM 664 N N . LYS A 1 82 ? -17.134 24.634 -4.407 1.00 35.06 82 LYS A N 1
ATOM 665 C CA . LYS A 1 82 ? -16.458 23.358 -4.138 1.00 35.06 82 LYS A CA 1
ATOM 666 C C . LYS A 1 82 ? -15.114 23.545 -3.411 1.00 35.06 82 LYS A C 1
ATOM 668 O O . LYS A 1 82 ? -14.052 23.437 -4.035 1.00 35.06 82 LYS A O 1
ATOM 673 N N . GLN A 1 83 ? -15.121 23.751 -2.099 1.00 34.09 83 GLN A N 1
ATOM 674 C CA . GLN A 1 83 ? -13.914 23.609 -1.285 1.00 34.09 83 GLN A CA 1
ATOM 675 C C . GLN A 1 83 ? -13.702 22.141 -0.905 1.00 34.09 83 GLN A C 1
ATOM 677 O O . GLN A 1 83 ? -13.845 21.714 0.235 1.00 34.09 83 GLN A O 1
ATOM 682 N N . MET A 1 84 ? -13.232 21.381 -1.895 1.00 39.91 84 MET A N 1
ATOM 683 C CA . MET A 1 84 ? -12.146 20.442 -1.614 1.00 39.91 84 MET A CA 1
ATOM 684 C C . MET A 1 84 ? -11.038 21.233 -0.909 1.00 39.91 84 MET A C 1
ATOM 686 O O . MET A 1 84 ? -10.903 22.430 -1.174 1.00 39.91 84 MET A O 1
ATOM 690 N N . HIS A 1 85 ? -10.220 20.622 -0.052 1.00 38.88 85 HIS A N 1
ATOM 691 C CA . HIS A 1 85 ? -8.967 21.269 0.342 1.00 38.88 85 HIS A CA 1
ATOM 692 C C . HIS A 1 85 ? -8.106 21.445 -0.916 1.00 38.88 85 HIS A C 1
ATOM 694 O O . HIS A 1 85 ? -7.293 20.585 -1.243 1.00 38.88 85 HIS A O 1
ATOM 700 N N . ARG A 1 86 ? -8.331 22.540 -1.649 1.00 42.53 86 ARG A N 1
ATOM 701 C CA . ARG A 1 86 ? -7.573 22.926 -2.826 1.00 42.53 86 ARG A CA 1
ATOM 702 C C . ARG A 1 86 ? -6.239 23.411 -2.308 1.00 42.53 86 ARG A C 1
ATOM 704 O O . ARG A 1 86 ? -6.049 24.587 -2.013 1.00 42.53 86 ARG A O 1
ATOM 711 N N . PHE A 1 87 ? -5.315 22.478 -2.158 1.00 43.59 87 PHE A N 1
ATOM 712 C CA . PHE A 1 87 ? -3.913 22.839 -2.126 1.00 43.59 87 PHE A CA 1
ATOM 713 C C . PHE A 1 87 ? -3.607 23.386 -3.515 1.00 43.59 87 PHE A C 1
ATOM 715 O O . PHE A 1 87 ? -3.673 22.640 -4.489 1.00 43.59 87 PHE A O 1
ATOM 722 N N . VAL A 1 88 ? -3.370 24.691 -3.609 1.00 40.34 88 VAL A N 1
ATOM 723 C CA . VAL A 1 88 ? -2.768 25.279 -4.801 1.00 40.34 88 VAL A CA 1
ATOM 724 C C . VAL A 1 88 ? -1.288 24.950 -4.696 1.00 40.34 88 VAL A C 1
ATOM 726 O O . VAL A 1 88 ? -0.623 25.399 -3.760 1.00 40.34 88 VAL A O 1
ATOM 729 N N . ASP A 1 89 ? -0.778 24.093 -5.579 1.00 45.19 89 ASP A N 1
ATOM 730 C CA . ASP A 1 89 ? 0.669 23.900 -5.627 1.00 45.19 89 ASP A CA 1
ATOM 731 C C . ASP A 1 89 ? 1.379 25.169 -6.125 1.00 45.19 89 ASP A C 1
ATOM 733 O O . ASP A 1 89 ? 0.742 26.055 -6.693 1.00 45.19 89 ASP A O 1
ATOM 737 N N . PRO A 1 90 ? 2.708 25.291 -5.963 1.00 34.88 90 PRO A N 1
ATOM 738 C CA . PRO A 1 90 ? 3.468 26.418 -6.499 1.00 34.88 90 PRO A CA 1
ATOM 739 C C . PRO A 1 90 ? 3.350 26.595 -8.024 1.00 34.88 90 PRO A C 1
ATOM 741 O O . PRO A 1 90 ? 3.834 27.589 -8.551 1.00 34.88 90 PRO A O 1
ATOM 744 N N . ARG A 1 91 ? 2.735 25.641 -8.740 1.00 40.84 91 ARG A N 1
ATOM 745 C CA . ARG A 1 91 ? 2.441 25.697 -10.179 1.00 40.84 91 ARG A CA 1
ATOM 746 C C . ARG A 1 91 ? 0.997 26.143 -10.462 1.00 40.84 91 ARG A C 1
ATOM 748 O O . ARG A 1 91 ? 0.599 26.170 -11.621 1.00 40.84 91 ARG A O 1
ATOM 755 N N . GLY A 1 92 ? 0.211 26.482 -9.437 1.00 47.53 92 GLY A N 1
ATOM 756 C CA . GLY A 1 92 ? -1.173 26.939 -9.561 1.00 47.53 92 GLY A CA 1
ATOM 757 C C . GLY A 1 92 ? -2.218 25.824 -9.684 1.00 47.53 92 GLY A C 1
ATOM 758 O O . GLY A 1 92 ? -3.390 26.122 -9.904 1.00 47.53 92 GLY A O 1
ATOM 759 N N . MET A 1 93 ? -1.842 24.547 -9.552 1.00 45.50 93 MET A N 1
ATOM 760 C CA . MET A 1 93 ? -2.786 23.435 -9.708 1.00 45.50 93 MET A CA 1
ATOM 761 C C . MET A 1 93 ? -3.540 23.160 -8.406 1.00 45.50 93 MET A C 1
ATOM 763 O O . MET A 1 93 ? -2.934 23.051 -7.343 1.00 45.50 93 MET A O 1
ATOM 767 N N . SER A 1 94 ? -4.866 23.036 -8.503 1.00 53.84 94 SER A N 1
ATOM 768 C CA . SER A 1 94 ? -5.769 22.689 -7.401 1.00 53.84 94 SER A CA 1
ATOM 769 C C . SER A 1 94 ? -6.001 21.179 -7.365 1.00 53.84 94 SER A C 1
ATOM 771 O O . SER A 1 94 ? -6.464 20.620 -8.357 1.00 53.84 94 SER A O 1
ATOM 773 N N . TYR A 1 95 ? -5.797 20.543 -6.210 1.00 57.28 95 TYR A N 1
ATOM 774 C CA . TYR A 1 95 ? -6.049 19.107 -6.032 1.00 57.28 95 TYR A CA 1
ATOM 775 C C . TYR A 1 95 ? -7.170 18.825 -5.031 1.00 57.28 95 TYR A C 1
ATOM 777 O O . TYR A 1 95 ? -7.403 19.586 -4.093 1.00 57.28 95 TYR A O 1
ATOM 785 N N . ALA A 1 96 ? -7.850 17.705 -5.250 1.00 67.25 96 ALA A N 1
ATOM 786 C CA . ALA A 1 96 ? -8.860 17.119 -4.381 1.00 67.25 96 ALA A CA 1
ATOM 787 C C . ALA A 1 96 ? -8.208 16.155 -3.387 1.00 67.25 96 ALA A C 1
ATOM 789 O O . ALA A 1 96 ? -7.298 15.441 -3.777 1.00 67.25 96 ALA A O 1
ATOM 790 N N . LEU A 1 97 ? -8.679 16.037 -2.144 1.00 72.62 97 LEU A N 1
ATOM 791 C CA . LEU A 1 97 ? -8.250 14.935 -1.273 1.00 72.62 97 LEU A CA 1
ATOM 792 C C . LEU A 1 97 ? -9.423 14.391 -0.469 1.00 72.62 97 LEU A C 1
ATOM 794 O O . LEU A 1 97 ? -9.767 14.932 0.580 1.00 72.62 97 LEU A O 1
ATOM 798 N N . ASP A 1 98 ? -9.997 13.292 -0.946 1.00 78.88 98 ASP A N 1
ATOM 799 C CA . ASP A 1 98 ? -11.060 12.586 -0.242 1.00 78.88 98 ASP A CA 1
ATOM 800 C C . ASP A 1 98 ? -10.433 11.607 0.757 1.00 78.88 98 ASP A C 1
ATOM 802 O O . ASP A 1 98 ? -9.827 10.615 0.358 1.00 78.88 98 ASP A O 1
ATOM 806 N N . LYS A 1 99 ? -10.513 11.899 2.058 1.00 75.62 99 LYS A N 1
ATOM 807 C CA . LYS A 1 99 ? -10.037 11.005 3.136 1.00 75.62 99 LYS A CA 1
ATOM 808 C C . LYS A 1 99 ? -11.170 10.217 3.790 1.00 75.62 99 LYS A C 1
ATOM 810 O O . LYS A 1 99 ? -10.899 9.481 4.740 1.00 75.62 99 LYS A O 1
ATOM 815 N N . GLY A 1 100 ? -12.398 10.430 3.327 1.00 79.75 100 GLY A N 1
ATOM 816 C CA . GLY A 1 100 ? -13.595 9.830 3.873 1.00 79.75 100 GLY A CA 1
ATOM 817 C C . GLY A 1 100 ? -13.733 8.371 3.471 1.00 79.75 100 GLY A C 1
ATOM 818 O O . GLY A 1 100 ? -12.889 7.766 2.796 1.00 79.75 100 GLY A O 1
ATOM 819 N N . LEU A 1 101 ? -14.840 7.800 3.918 1.00 82.31 101 LEU A N 1
ATOM 820 C CA . LEU A 1 101 ? -15.143 6.402 3.701 1.00 82.31 101 LEU A CA 1
ATOM 821 C C . LEU A 1 101 ? -15.449 6.093 2.223 1.00 82.31 101 LEU A C 1
ATOM 823 O O . LEU A 1 101 ? -14.955 5.095 1.689 1.00 82.31 101 LEU A O 1
ATOM 827 N N . SER A 1 102 ? -16.152 6.999 1.542 1.00 83.88 102 SER A N 1
ATOM 828 C CA . SER A 1 102 ? -16.358 6.995 0.089 1.00 83.88 102 SER A CA 1
ATOM 829 C C . SER A 1 102 ? -15.020 6.981 -0.662 1.00 83.88 102 SER A C 1
ATOM 831 O O . SER A 1 102 ? -14.763 6.085 -1.472 1.00 83.88 102 SER A O 1
ATOM 833 N N . GLY A 1 103 ? -14.103 7.887 -0.318 1.00 87.06 103 GLY A N 1
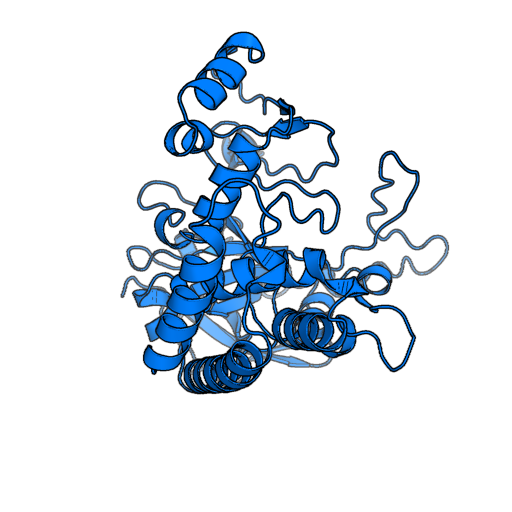ATOM 834 C CA . GLY A 1 103 ? -12.757 7.935 -0.877 1.00 87.06 103 GLY A CA 1
ATOM 835 C C . GLY A 1 103 ? -11.962 6.650 -0.652 1.00 87.06 103 GLY A C 1
ATOM 836 O O . GLY A 1 103 ? -11.182 6.246 -1.520 1.00 87.06 103 GLY A O 1
ATOM 837 N N . MET A 1 104 ? -12.127 5.974 0.488 1.00 89.81 104 MET A N 1
ATOM 838 C CA . MET A 1 104 ? -11.479 4.680 0.724 1.00 89.81 104 MET A CA 1
ATOM 839 C C . MET A 1 104 ? -12.051 3.580 -0.181 1.00 89.81 104 MET A C 1
ATOM 841 O O . MET A 1 104 ? -11.286 2.827 -0.787 1.00 89.81 104 MET A O 1
ATOM 845 N N . ARG A 1 105 ? -13.379 3.522 -0.347 1.00 89.38 105 ARG A N 1
ATOM 846 C CA . ARG A 1 105 ? -14.038 2.588 -1.281 1.00 89.38 105 ARG A CA 1
ATOM 847 C C . ARG A 1 105 ? -13.601 2.825 -2.726 1.00 89.38 105 ARG A C 1
ATOM 849 O O . ARG A 1 105 ? -13.377 1.878 -3.473 1.00 89.38 105 ARG A O 1
ATOM 856 N N . LEU A 1 106 ? -13.421 4.081 -3.119 1.00 91.12 106 LEU A N 1
ATOM 857 C CA . LEU A 1 106 ? -12.946 4.424 -4.456 1.00 91.12 106 LEU A CA 1
ATOM 858 C C . LEU A 1 106 ? -11.457 4.099 -4.659 1.00 91.12 106 LEU A C 1
ATOM 860 O O . LEU A 1 106 ? -11.058 3.771 -5.777 1.00 91.12 106 LEU A O 1
ATOM 864 N N . ARG A 1 107 ? -10.626 4.137 -3.606 1.00 92.56 107 ARG A N 1
ATOM 865 C CA . ARG A 1 107 ? -9.199 3.766 -3.687 1.00 92.56 107 ARG A CA 1
ATOM 866 C C . ARG A 1 107 ? -8.968 2.290 -3.976 1.00 92.56 107 ARG A C 1
ATOM 868 O O . ARG A 1 107 ? -7.981 1.947 -4.620 1.00 92.56 107 ARG A O 1
ATOM 875 N N . ILE A 1 108 ? -9.860 1.421 -3.520 1.00 93.50 108 ILE A N 1
ATOM 876 C CA . ILE A 1 108 ? -9.697 -0.018 -3.739 1.00 93.50 108 ILE A CA 1
ATOM 877 C C . ILE A 1 108 ? -10.101 -0.438 -5.155 1.00 93.50 108 ILE A C 1
ATOM 879 O O . ILE A 1 108 ? -9.652 -1.479 -5.621 1.00 93.50 108 ILE A O 1
ATOM 883 N N . ASP A 1 109 ? -10.868 0.383 -5.876 1.00 93.62 109 ASP A N 1
ATOM 884 C CA . ASP A 1 109 ? -11.251 0.100 -7.256 1.00 93.62 109 ASP A CA 1
ATOM 885 C C . ASP A 1 109 ? -10.108 0.425 -8.243 1.00 93.62 109 ASP A C 1
ATOM 887 O O . ASP A 1 109 ? -9.801 1.601 -8.481 1.00 93.62 109 ASP A O 1
ATOM 891 N N . PRO A 1 110 ? -9.488 -0.585 -8.888 1.00 92.50 110 PRO A N 1
ATOM 892 C CA . PRO A 1 110 ? -8.379 -0.357 -9.812 1.00 92.50 110 PRO A CA 1
ATOM 893 C C . PRO A 1 110 ? -8.767 0.480 -11.039 1.00 92.50 110 PRO A C 1
ATOM 895 O O . PRO A 1 110 ? -7.895 1.103 -11.651 1.00 92.50 110 PRO A O 1
ATOM 898 N N . ARG A 1 111 ? -10.058 0.538 -11.393 1.00 91.56 111 ARG A N 1
ATOM 899 C CA . ARG A 1 111 ? -10.578 1.333 -12.518 1.00 91.56 111 ARG A CA 1
ATOM 900 C C . ARG A 1 111 ? -10.357 2.831 -12.336 1.00 91.56 111 ARG A C 1
ATOM 902 O O . ARG A 1 111 ? -10.296 3.555 -13.321 1.00 91.56 111 ARG A O 1
ATOM 909 N N . ASN A 1 112 ? -10.184 3.296 -11.100 1.00 92.25 112 ASN A N 1
ATOM 910 C CA . ASN A 1 112 ? -9.906 4.703 -10.821 1.00 92.25 112 ASN A CA 1
ATOM 911 C C . ASN A 1 112 ? -8.428 5.087 -11.024 1.00 92.25 112 ASN A C 1
ATOM 913 O O . ASN A 1 112 ? -8.096 6.271 -11.033 1.00 92.25 112 ASN A O 1
ATOM 917 N N . PHE A 1 113 ? -7.537 4.104 -11.202 1.00 90.50 113 PHE A N 1
ATOM 918 C CA . PHE A 1 113 ? -6.085 4.299 -11.349 1.00 90.50 113 PHE A CA 1
ATOM 919 C C . PHE A 1 113 ? -5.544 3.862 -12.714 1.00 90.50 113 PHE A C 1
ATOM 921 O O . PHE A 1 113 ? -4.388 4.152 -13.065 1.00 90.50 113 PHE A O 1
ATOM 928 N N . LEU A 1 114 ? -6.363 3.142 -13.479 1.00 86.81 114 LEU A N 1
ATOM 929 C CA . LEU A 1 114 ? -6.084 2.792 -14.859 1.00 86.81 114 LEU A CA 1
ATOM 930 C C . LEU A 1 114 ? -6.740 3.789 -15.816 1.00 86.81 114 LEU A C 1
ATOM 932 O O . LEU A 1 114 ? -7.857 4.230 -15.561 1.00 86.81 114 LEU A O 1
ATOM 936 N N . PRO A 1 115 ? -6.058 4.137 -16.917 1.00 72.31 115 PRO A N 1
ATOM 937 C CA . PRO A 1 115 ? -6.695 4.848 -18.008 1.00 72.31 115 PRO A CA 1
ATOM 938 C C . PRO A 1 115 ? -7.607 3.856 -18.744 1.00 72.31 115 PRO A C 1
ATOM 940 O O . PRO A 1 115 ? -7.146 2.782 -19.140 1.00 72.31 115 PRO A O 1
ATOM 943 N N . PHE A 1 116 ? -8.888 4.171 -18.915 1.00 60.59 116 PHE A N 1
ATOM 944 C CA . PHE A 1 116 ? -9.714 3.441 -19.883 1.00 60.59 116 PHE A CA 1
ATOM 945 C C . PHE A 1 116 ? -9.286 3.866 -21.281 1.00 60.59 116 PHE A C 1
ATOM 947 O O . PHE A 1 116 ? -9.207 5.064 -21.499 1.00 60.59 116 PHE A O 1
ATOM 954 N N . GLU A 1 117 ? -8.986 2.917 -22.172 1.00 55.44 117 GLU A N 1
ATOM 955 C CA . GLU A 1 117 ? -8.876 3.089 -23.636 1.00 55.44 117 GLU A CA 1
ATOM 956 C C . GLU A 1 117 ? -8.622 4.536 -24.120 1.00 55.44 117 GLU A C 1
ATOM 958 O O . GLU A 1 117 ? -9.487 5.185 -24.696 1.00 55.44 117 GLU A O 1
ATOM 963 N N . GLY A 1 118 ? -7.421 5.063 -23.848 1.00 55.44 118 GLY A N 1
ATOM 964 C CA . GLY A 1 118 ? -6.986 6.390 -24.316 1.00 55.44 118 GLY A CA 1
ATOM 965 C C . GLY A 1 118 ? -7.313 7.592 -23.415 1.00 55.44 118 GLY A C 1
ATOM 966 O O . GLY A 1 118 ? -6.832 8.683 -23.697 1.00 55.44 118 GLY A O 1
ATOM 967 N N . GLY A 1 119 ? -8.069 7.417 -22.332 1.00 66.81 119 GLY A N 1
ATOM 968 C CA . GLY A 1 119 ? -8.396 8.458 -21.351 1.00 66.81 119 GLY A CA 1
ATOM 969 C C . GLY A 1 119 ? -7.423 8.555 -20.172 1.00 66.81 119 GLY A C 1
ATOM 970 O O . GLY A 1 119 ? -6.532 7.725 -20.001 1.00 66.81 119 GLY A O 1
ATOM 971 N N . ASP A 1 120 ? -7.615 9.558 -19.316 1.00 74.31 120 ASP A N 1
ATOM 972 C CA . ASP A 1 120 ? -6.804 9.762 -18.115 1.00 74.31 120 ASP A CA 1
ATOM 973 C C . ASP A 1 120 ? -7.285 8.938 -16.908 1.00 74.31 120 ASP A C 1
ATOM 975 O O . ASP A 1 120 ? -8.406 8.434 -16.833 1.00 74.31 120 ASP A O 1
ATOM 979 N N . SER A 1 121 ? -6.397 8.773 -15.928 1.00 82.81 121 SER A N 1
ATOM 980 C CA . SER A 1 121 ? -6.729 8.155 -14.641 1.00 82.81 121 SER A CA 1
ATOM 981 C C . SER A 1 121 ? -7.643 9.078 -13.826 1.00 82.81 121 SER A C 1
ATOM 983 O O . SER A 1 121 ? -7.229 10.183 -13.489 1.00 82.81 121 SER A O 1
ATOM 985 N N . LYS A 1 122 ? -8.793 8.573 -13.356 1.00 85.44 122 LYS A N 1
ATOM 986 C CA . LYS A 1 122 ? -9.750 9.324 -12.508 1.00 85.44 122 LYS A CA 1
ATOM 987 C C . LYS A 1 122 ? -9.214 9.715 -11.128 1.00 85.44 122 LYS A C 1
ATOM 989 O O . LYS A 1 122 ? -9.854 10.469 -10.403 1.00 85.44 122 LYS A O 1
ATOM 994 N N . LYS A 1 123 ? -8.052 9.182 -10.738 1.00 85.31 123 LYS A N 1
ATOM 995 C CA . LYS A 1 123 ? -7.384 9.455 -9.461 1.00 85.31 123 LYS A CA 1
ATOM 996 C C . LYS A 1 123 ? -7.421 10.930 -9.043 1.00 85.31 123 LYS A C 1
ATOM 998 O O . LYS A 1 123 ? -7.745 11.193 -7.889 1.00 85.31 123 LYS A O 1
ATOM 1003 N N . LEU A 1 124 ? -7.021 11.847 -9.929 1.00 77.88 124 LEU A N 1
ATOM 1004 C CA . LEU A 1 124 ? -6.898 13.271 -9.592 1.00 77.88 124 LEU A CA 1
ATOM 1005 C C . LEU A 1 124 ? -8.275 13.919 -9.425 1.00 77.88 124 LEU A C 1
ATOM 1007 O O . LEU A 1 124 ? -8.513 14.579 -8.417 1.00 77.88 124 LEU A O 1
ATOM 1011 N N . ASP A 1 125 ? -9.188 13.649 -10.357 1.00 78.62 125 ASP A N 1
ATOM 1012 C CA . ASP A 1 125 ? -10.552 14.193 -10.349 1.00 78.62 125 ASP A CA 1
ATOM 1013 C C . ASP A 1 125 ? -11.339 13.766 -9.107 1.00 78.62 125 ASP A C 1
ATOM 1015 O O . ASP A 1 125 ? -12.117 14.537 -8.551 1.00 78.62 125 ASP A O 1
ATOM 1019 N N . LEU A 1 126 ? -11.104 12.533 -8.655 1.00 81.81 126 LEU A N 1
ATOM 1020 C CA . LEU A 1 126 ? -11.748 11.940 -7.486 1.00 81.81 126 LEU A CA 1
ATOM 1021 C C . LEU A 1 126 ? -10.957 12.156 -6.181 1.00 81.81 126 LEU A C 1
ATOM 1023 O O . LEU A 1 126 ? -11.357 11.660 -5.132 1.00 81.81 126 LEU A O 1
ATOM 1027 N N . GLY A 1 127 ? -9.806 12.838 -6.220 1.00 80.06 127 GLY A N 1
ATOM 1028 C CA . GLY A 1 127 ? -8.976 13.090 -5.035 1.00 80.06 127 GLY A CA 1
ATOM 1029 C C . GLY A 1 127 ? -8.455 11.838 -4.331 1.00 80.06 127 GLY A C 1
ATOM 1030 O O . GLY A 1 127 ? -8.257 11.834 -3.112 1.00 80.06 127 GLY A O 1
ATOM 1031 N N . LEU A 1 128 ? -8.220 10.762 -5.085 1.00 86.19 128 LEU A N 1
ATOM 1032 C CA . LEU A 1 128 ? -7.836 9.438 -4.580 1.00 86.19 128 LEU A CA 1
ATOM 1033 C C . LEU A 1 128 ? -6.326 9.313 -4.384 1.00 86.19 128 LEU A C 1
ATOM 1035 O O . LEU A 1 128 ? -5.698 8.322 -4.772 1.00 86.19 128 LEU A O 1
ATOM 1039 N N . HIS A 1 129 ? -5.719 10.340 -3.801 1.00 83.06 129 HIS A N 1
ATOM 1040 C CA . HIS A 1 129 ? -4.301 10.315 -3.471 1.00 83.06 129 HIS A CA 1
ATOM 1041 C C . HIS A 1 129 ? -4.015 9.318 -2.358 1.00 83.06 129 HIS A C 1
ATOM 1043 O O . HIS A 1 129 ? -4.887 8.960 -1.564 1.00 83.06 129 HIS A O 1
ATOM 1049 N N . ASP A 1 130 ? -2.784 8.844 -2.323 1.00 85.81 130 ASP A N 1
ATOM 1050 C CA . ASP A 1 130 ? -2.330 7.856 -1.363 1.00 85.81 130 ASP A CA 1
ATOM 1051 C C . ASP A 1 130 ? -2.361 8.476 0.052 1.00 85.81 130 ASP A C 1
ATOM 1053 O O . ASP A 1 130 ? -2.136 9.674 0.232 1.00 85.81 130 ASP A O 1
ATOM 1057 N N . THR A 1 131 ? -2.732 7.690 1.063 1.00 83.06 131 THR A N 1
ATOM 1058 C CA . THR A 1 131 ? -3.084 8.218 2.395 1.00 83.06 131 THR A CA 1
ATOM 1059 C C . THR A 1 131 ? -2.140 7.712 3.468 1.00 83.06 131 THR A C 1
ATOM 1061 O O . THR A 1 131 ? -1.649 6.592 3.358 1.00 83.06 131 THR A O 1
ATOM 1064 N N . SER A 1 132 ? -1.934 8.497 4.529 1.00 82.56 132 SER A N 1
ATOM 1065 C CA . SER A 1 132 ? -1.209 8.023 5.709 1.00 82.56 132 SER A CA 1
ATOM 1066 C C . SER A 1 132 ? -2.008 6.981 6.489 1.00 82.56 132 SER A C 1
ATOM 1068 O O . SER A 1 132 ? -3.248 7.057 6.552 1.00 82.56 132 SER A O 1
ATOM 1070 N N . SER A 1 133 ? -1.262 6.054 7.085 1.00 86.19 133 SER A N 1
ATOM 1071 C CA . SER A 1 133 ? -1.748 4.920 7.866 1.00 86.19 133 SER A CA 1
ATOM 1072 C C . SER A 1 133 ? -0.686 4.467 8.853 1.00 86.19 133 SER A C 1
ATOM 1074 O O . SER A 1 133 ? 0.495 4.508 8.526 1.00 86.19 133 SER A O 1
ATOM 1076 N N . GLY A 1 134 ? -1.084 3.992 10.028 1.00 86.12 134 GLY A N 1
ATOM 1077 C CA . GLY A 1 134 ? -0.160 3.366 10.966 1.00 86.12 134 GLY A CA 1
ATOM 1078 C C . GLY A 1 134 ? 0.229 1.970 10.491 1.00 86.12 134 GLY A C 1
ATOM 1079 O O . GLY A 1 134 ? -0.636 1.193 10.089 1.00 86.12 134 GLY A O 1
ATOM 1080 N N . LEU A 1 135 ? 1.514 1.642 10.552 1.00 87.38 135 LEU A N 1
ATOM 1081 C CA . LEU A 1 135 ? 2.006 0.275 10.440 1.00 87.38 135 LEU A CA 1
ATOM 1082 C C . LEU A 1 135 ? 2.095 -0.346 11.834 1.00 87.38 135 LEU A C 1
ATOM 1084 O O . LEU A 1 135 ? 2.671 0.258 12.741 1.00 87.38 135 LEU A O 1
ATOM 1088 N N . MET A 1 136 ? 1.492 -1.517 12.006 1.00 90.12 136 MET A N 1
ATOM 1089 C CA . MET A 1 136 ? 1.279 -2.109 13.321 1.00 90.12 136 MET A CA 1
ATOM 1090 C C . MET A 1 136 ? 2.430 -3.029 13.749 1.00 90.12 136 MET A C 1
ATOM 1092 O O . MET A 1 136 ? 2.878 -3.894 12.999 1.00 90.12 136 MET A O 1
ATOM 1096 N N . SER A 1 137 ? 2.860 -2.855 14.994 1.00 89.00 137 SER A N 1
ATOM 1097 C CA . SER A 1 137 ? 3.747 -3.717 15.771 1.00 89.00 137 SER A CA 1
ATOM 1098 C C . SER A 1 137 ? 2.941 -4.821 16.450 1.00 89.00 137 SER A C 1
ATOM 1100 O O . SER A 1 137 ? 2.004 -4.533 17.193 1.00 89.00 137 SER A O 1
ATOM 1102 N N . ALA A 1 138 ? 3.334 -6.079 16.247 1.00 91.19 138 ALA A N 1
ATOM 1103 C CA . ALA A 1 138 ? 2.738 -7.238 16.919 1.00 91.19 138 ALA A CA 1
ATOM 1104 C C . ALA A 1 138 ? 2.928 -7.222 18.449 1.00 91.19 138 ALA A C 1
ATOM 1106 O O . ALA A 1 138 ? 2.230 -7.923 19.174 1.00 91.19 138 ALA A O 1
ATOM 1107 N N . GLN A 1 139 ? 3.876 -6.424 18.943 1.00 89.94 139 GLN A N 1
ATOM 1108 C CA . GLN A 1 139 ? 4.318 -6.387 20.334 1.00 89.94 139 GLN A CA 1
ATOM 1109 C C . GLN A 1 139 ? 3.394 -5.557 21.235 1.00 89.94 139 GLN A C 1
ATOM 1111 O O . GLN A 1 139 ? 3.563 -5.551 22.454 1.00 89.94 139 GLN A O 1
ATOM 1116 N N . ARG A 1 140 ? 2.434 -4.828 20.657 1.00 88.69 140 ARG A N 1
ATOM 1117 C CA . ARG A 1 140 ? 1.545 -3.911 21.377 1.00 88.69 140 ARG A CA 1
ATOM 1118 C C . ARG A 1 140 ? 0.107 -4.058 20.884 1.00 88.69 140 ARG A C 1
ATOM 1120 O O . ARG A 1 140 ? -0.084 -4.420 19.728 1.00 88.69 140 ARG A O 1
ATOM 1127 N N . PRO A 1 141 ? -0.912 -3.741 21.698 1.00 90.88 141 PRO A N 1
ATOM 1128 C CA . PRO A 1 141 ? -2.287 -3.640 21.210 1.00 90.88 141 PRO A CA 1
ATOM 1129 C C . PRO A 1 141 ? -2.394 -2.679 20.015 1.00 90.88 141 PRO A C 1
ATOM 1131 O O . PRO A 1 141 ? -1.644 -1.704 19.920 1.00 90.88 141 PRO A O 1
ATOM 1134 N N . ILE A 1 142 ? -3.312 -2.943 19.086 1.00 91.12 142 ILE A N 1
ATOM 1135 C CA . ILE A 1 142 ? -3.533 -2.108 17.894 1.00 91.12 142 ILE A CA 1
ATOM 1136 C C . ILE A 1 142 ? -4.061 -0.730 18.311 1.00 91.12 142 ILE A C 1
ATOM 1138 O O . ILE A 1 142 ? -3.665 0.283 17.728 1.00 91.12 142 ILE A O 1
ATOM 1142 N N . SER A 1 143 ? -4.931 -0.690 19.322 1.00 88.12 143 SER A N 1
ATOM 1143 C CA . SER A 1 143 ? -5.527 0.515 19.911 1.00 88.12 143 SER A CA 1
ATOM 1144 C C . SER A 1 143 ? -4.496 1.547 20.368 1.00 88.12 143 SER A C 1
ATOM 1146 O O . SER A 1 143 ? -4.654 2.742 20.119 1.00 88.12 143 SER A O 1
ATOM 1148 N N . GLU A 1 144 ? -3.409 1.087 20.987 1.00 85.62 144 GLU A N 1
ATOM 1149 C CA . GLU A 1 144 ? -2.350 1.929 21.546 1.00 85.62 144 GLU A CA 1
ATOM 1150 C C . GLU A 1 144 ? -1.388 2.496 20.494 1.00 85.62 144 GLU A C 1
ATOM 1152 O O . GLU A 1 144 ? -0.548 3.346 20.802 1.00 85.62 144 GLU A O 1
ATOM 1157 N N . GLN A 1 145 ? -1.482 1.999 19.262 1.00 84.75 145 GLN A N 1
ATOM 1158 C CA . GLN A 1 145 ? -0.606 2.359 18.148 1.00 84.75 145 GLN A CA 1
ATOM 1159 C C . GLN A 1 145 ? -1.267 3.332 17.165 1.00 84.75 145 GLN A C 1
ATOM 1161 O O . GLN A 1 145 ? -0.667 3.722 16.161 1.00 84.75 145 GLN A O 1
ATOM 1166 N N . GLN A 1 146 ? -2.515 3.730 17.425 1.00 81.12 146 GLN A N 1
ATOM 1167 C CA . GLN A 1 146 ? -3.247 4.663 16.573 1.00 81.12 146 GLN A CA 1
ATOM 1168 C C . GLN A 1 146 ? -2.930 6.105 16.954 1.00 81.12 146 GLN A C 1
ATOM 1170 O O . GLN A 1 146 ? -3.157 6.513 18.090 1.00 81.12 146 GLN A O 1
ATOM 1175 N N . TYR A 1 147 ? -2.495 6.913 15.980 1.00 69.19 147 TYR A N 1
ATOM 1176 C CA . TYR A 1 147 ? -2.254 8.348 16.191 1.00 69.19 147 TYR A CA 1
ATOM 1177 C C . TYR A 1 147 ? -3.475 9.064 16.778 1.00 69.19 147 TYR A C 1
ATOM 1179 O O . TYR A 1 147 ? -3.372 9.886 17.691 1.00 69.19 147 TYR A O 1
ATOM 1187 N N . LYS A 1 148 ? -4.658 8.722 16.268 1.00 68.81 148 LYS A N 1
ATOM 1188 C CA . LYS A 1 148 ? -5.919 9.173 16.840 1.00 68.81 148 LYS A CA 1
ATOM 1189 C C . LYS A 1 148 ? -6.263 8.266 18.018 1.00 68.81 148 LYS A C 1
ATOM 1191 O O . LYS A 1 148 ? -6.797 7.178 17.797 1.00 68.81 148 LYS A O 1
ATOM 1196 N N . LYS A 1 149 ? -5.987 8.745 19.240 1.00 67.56 149 LYS A N 1
ATOM 1197 C CA . LYS A 1 149 ? -6.390 8.076 20.486 1.00 67.56 149 LYS A CA 1
ATOM 1198 C C . LYS A 1 149 ? -7.871 7.682 20.416 1.00 67.56 149 LYS A C 1
ATOM 1200 O O . LYS A 1 149 ? -8.706 8.440 19.906 1.00 67.56 149 LYS A O 1
ATOM 1205 N N . LEU A 1 150 ? -8.177 6.493 20.920 1.00 67.50 150 LEU A N 1
ATOM 1206 C CA . LEU A 1 150 ? -9.541 6.049 21.174 1.00 67.50 150 LEU A CA 1
ATOM 1207 C C . LEU A 1 150 ? -10.056 6.862 22.361 1.00 67.50 150 LEU A C 1
ATOM 1209 O O . LEU A 1 150 ? -9.619 6.664 23.491 1.00 67.50 150 LEU A O 1
ATOM 1213 N N . GLU A 1 151 ? -10.886 7.864 22.093 1.00 62.06 151 GLU A N 1
ATOM 1214 C CA . GLU A 1 151 ? -11.451 8.696 23.153 1.00 62.06 151 GLU A CA 1
ATOM 1215 C C . GLU A 1 151 ? -12.552 7.898 23.852 1.00 62.06 151 GLU A C 1
ATOM 1217 O O . GLU A 1 151 ? -13.585 7.596 23.254 1.00 62.06 151 GLU A O 1
ATOM 1222 N N . ALA A 1 152 ? -12.304 7.529 25.110 1.00 52.53 152 ALA A N 1
ATOM 1223 C CA . ALA A 1 152 ? -13.311 6.916 25.959 1.00 52.53 152 ALA A CA 1
ATOM 1224 C C . ALA A 1 152 ? -14.425 7.940 26.233 1.00 52.53 152 ALA A C 1
ATOM 1226 O O . ALA A 1 152 ? -14.138 9.074 26.614 1.00 52.53 152 ALA A O 1
ATOM 1227 N N . GLY A 1 153 ? -15.684 7.543 26.045 1.00 44.69 153 GLY A N 1
ATOM 1228 C CA . GLY A 1 153 ? -16.840 8.391 26.354 1.00 44.69 153 GLY A CA 1
ATOM 1229 C C . GLY A 1 153 ? -17.321 9.305 25.224 1.00 44.69 153 GLY A C 1
ATOM 1230 O O . GLY A 1 153 ? -18.156 10.165 25.480 1.00 44.69 153 GLY A O 1
ATOM 1231 N N . MET A 1 154 ? -16.852 9.134 23.981 1.00 48.84 154 MET A N 1
ATOM 1232 C CA . MET A 1 154 ? -17.593 9.702 22.852 1.00 48.84 154 MET A CA 1
ATOM 1233 C C . MET A 1 154 ? -18.907 8.937 22.687 1.00 48.84 154 MET A C 1
ATOM 1235 O O . MET A 1 154 ? -18.899 7.725 22.456 1.00 48.8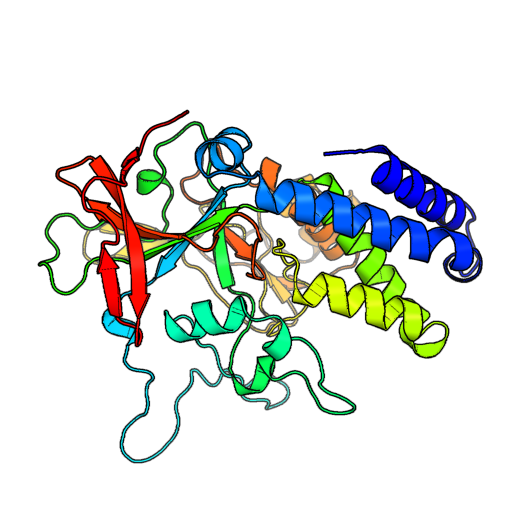4 154 MET A O 1
ATOM 1239 N N . ASP A 1 155 ? -20.023 9.655 22.814 1.00 47.75 155 ASP A N 1
ATOM 1240 C CA . ASP A 1 155 ? -21.368 9.145 22.565 1.00 47.75 155 ASP A CA 1
ATOM 1241 C C . ASP A 1 155 ? -21.439 8.407 21.217 1.00 47.75 155 ASP A C 1
ATOM 1243 O O . ASP A 1 155 ? -20.651 8.658 20.301 1.00 47.75 155 ASP A O 1
ATOM 1247 N N . ASN A 1 156 ? -22.416 7.504 21.068 1.00 46.44 156 ASN A N 1
ATOM 1248 C CA . ASN A 1 156 ? -22.600 6.609 19.912 1.00 46.44 156 ASN A CA 1
ATOM 1249 C C . ASN A 1 156 ? -22.585 7.278 18.512 1.00 46.44 156 ASN A C 1
ATOM 1251 O O . ASN A 1 156 ? -22.606 6.569 17.509 1.00 46.44 156 ASN A O 1
ATOM 1255 N N . VAL A 1 157 ? -22.541 8.609 18.434 1.00 45.56 157 VAL A N 1
ATOM 1256 C CA . VAL A 1 157 ? -22.603 9.441 17.229 1.00 45.56 157 VAL A CA 1
ATOM 1257 C C . VAL A 1 157 ? -21.227 9.672 16.571 1.00 45.56 157 VAL A C 1
ATOM 1259 O O . VAL A 1 157 ? -21.172 9.915 15.369 1.00 45.56 157 VAL A O 1
ATOM 1262 N N . THR A 1 158 ? -20.097 9.536 17.281 1.00 56.31 158 THR A N 1
ATOM 1263 C CA . THR A 1 158 ? -18.746 9.793 16.715 1.00 56.31 158 THR A CA 1
ATOM 1264 C C . THR A 1 158 ? -17.771 8.625 16.871 1.00 56.31 158 THR A C 1
ATOM 1266 O O . THR A 1 158 ? -16.566 8.817 17.042 1.00 56.31 158 THR A O 1
ATOM 1269 N N . LYS A 1 159 ? -18.248 7.380 16.772 1.00 70.94 159 LYS A N 1
ATOM 1270 C CA . LYS A 1 159 ? -17.357 6.209 16.828 1.00 70.94 159 LYS A CA 1
ATOM 1271 C C . LYS A 1 159 ? -16.350 6.221 15.667 1.00 70.94 159 LYS A C 1
ATOM 1273 O O . LYS A 1 159 ? -16.729 6.160 14.501 1.00 70.94 159 LYS A O 1
ATOM 1278 N N . LYS A 1 160 ? -15.052 6.302 15.983 1.00 81.31 160 LYS A N 1
ATOM 1279 C CA . LYS A 1 160 ? -13.970 6.289 14.982 1.00 81.31 160 LYS A CA 1
ATOM 1280 C C . LYS A 1 160 ? -14.005 4.971 14.203 1.00 81.31 160 LYS A C 1
ATOM 1282 O O . LYS A 1 160 ? -14.046 3.894 14.799 1.00 81.31 160 LYS A O 1
ATOM 1287 N N . LEU A 1 161 ? -13.971 5.075 12.877 1.00 88.06 161 LEU A N 1
ATOM 1288 C CA . LEU A 1 161 ? -13.849 3.923 11.991 1.00 88.06 161 LEU A CA 1
ATOM 1289 C C . LEU A 1 161 ? -12.376 3.655 11.721 1.00 88.06 161 LEU A C 1
ATOM 1291 O O . LEU A 1 161 ? -11.581 4.579 11.572 1.00 88.06 161 LEU A O 1
ATOM 1295 N N . TYR A 1 162 ? -12.011 2.391 11.609 1.00 92.00 162 TYR A N 1
ATOM 1296 C CA . TYR A 1 162 ? -10.661 1.972 11.284 1.00 92.00 162 TYR A CA 1
ATOM 1297 C C . TYR A 1 162 ? -10.686 1.095 10.040 1.00 92.00 162 TYR A C 1
ATOM 1299 O O . TYR A 1 162 ? -11.587 0.286 9.838 1.00 92.00 162 TYR A O 1
ATOM 1307 N N . VAL A 1 163 ? -9.696 1.277 9.175 1.00 93.75 163 VAL A N 1
ATOM 1308 C CA . VAL A 1 163 ? -9.528 0.490 7.955 1.00 93.75 163 VAL A CA 1
ATOM 1309 C C . VAL A 1 163 ? -8.289 -0.359 8.115 1.00 93.75 163 VAL A C 1
ATOM 1311 O O . VAL A 1 163 ? -7.178 0.170 8.171 1.00 93.75 163 VAL A O 1
ATOM 1314 N N . PHE A 1 164 ? -8.491 -1.666 8.197 1.00 96.00 164 PHE A N 1
ATOM 1315 C CA . PHE A 1 164 ? -7.426 -2.645 8.330 1.00 96.00 164 PHE A CA 1
ATOM 1316 C C . PHE A 1 164 ? -7.090 -3.178 6.938 1.00 96.00 164 PHE A C 1
ATOM 1318 O O . PHE A 1 164 ? -7.976 -3.606 6.190 1.00 96.00 164 PHE A O 1
ATOM 1325 N N . MET A 1 165 ? -5.809 -3.132 6.581 1.00 96.69 165 MET A N 1
ATOM 1326 C CA . MET A 1 165 ? -5.322 -3.577 5.280 1.00 96.69 165 MET A CA 1
ATOM 1327 C C . MET A 1 165 ? -3.913 -4.160 5.410 1.00 96.69 165 MET A C 1
ATOM 1329 O O . MET A 1 165 ? -2.989 -3.431 5.791 1.00 96.69 165 MET A O 1
ATOM 1333 N N . PRO A 1 166 ? -3.717 -5.436 5.066 1.00 96.25 166 PRO A N 1
ATOM 1334 C CA . PRO A 1 166 ? -2.391 -6.012 4.943 1.00 96.25 166 PRO A CA 1
ATOM 1335 C C . PRO A 1 166 ? -1.578 -5.375 3.813 1.00 96.25 166 PRO A C 1
ATOM 1337 O O . PRO A 1 166 ? -2.104 -4.969 2.773 1.00 96.25 166 PRO A O 1
ATOM 1340 N N . LEU A 1 167 ? -0.267 -5.310 4.019 1.00 95.50 167 LEU A N 1
ATOM 1341 C CA . LEU A 1 167 ? 0.718 -5.067 2.975 1.00 95.50 167 LEU A CA 1
ATOM 1342 C C . LEU A 1 167 ? 1.278 -6.399 2.467 1.00 95.50 167 LEU A C 1
ATOM 1344 O O . LEU A 1 167 ? 1.403 -7.358 3.227 1.00 95.50 167 LEU A O 1
ATOM 1348 N N . GLY A 1 168 ? 1.700 -6.437 1.203 1.00 94.62 168 GLY A N 1
ATOM 1349 C CA . GLY A 1 168 ? 2.521 -7.536 0.686 1.00 94.62 168 GLY A CA 1
ATOM 1350 C C . GLY A 1 168 ? 3.859 -7.688 1.418 1.00 94.62 168 GLY A C 1
ATOM 1351 O O . GLY A 1 168 ? 4.305 -6.758 2.101 1.00 94.62 168 GLY A O 1
ATOM 1352 N N . TYR A 1 169 ? 4.534 -8.825 1.236 1.00 93.81 169 TYR A N 1
ATOM 1353 C CA . TYR A 1 169 ? 5.871 -9.024 1.799 1.00 93.81 169 TYR A CA 1
ATOM 1354 C C . TYR A 1 169 ? 6.871 -7.984 1.302 1.00 93.81 169 TYR A C 1
ATOM 1356 O O . TYR A 1 169 ? 6.740 -7.407 0.218 1.00 93.81 169 TYR A O 1
ATOM 1364 N N . GLN A 1 170 ? 7.896 -7.760 2.117 1.00 90.00 170 GLN A N 1
ATOM 1365 C CA . GLN A 1 170 ? 8.921 -6.759 1.881 1.00 90.00 170 GLN A CA 1
ATOM 1366 C C . GLN A 1 170 ? 9.582 -6.902 0.502 1.00 90.00 170 GLN A C 1
ATOM 1368 O O . GLN A 1 170 ? 9.794 -5.924 -0.217 1.00 90.00 170 GLN A O 1
ATOM 1373 N N . GLU A 1 171 ? 9.883 -8.136 0.112 1.00 88.94 171 GLU A N 1
ATOM 1374 C CA . GLU A 1 171 ? 10.544 -8.454 -1.146 1.00 88.94 171 GLU A CA 1
ATOM 1375 C C . GLU A 1 171 ? 9.629 -8.227 -2.352 1.00 88.94 171 GLU A C 1
ATOM 1377 O O . GLU A 1 171 ? 10.117 -7.851 -3.414 1.00 88.94 171 GLU A O 1
ATOM 1382 N N . ASP A 1 172 ? 8.313 -8.403 -2.198 1.00 94.06 172 ASP A N 1
ATOM 1383 C CA . ASP A 1 172 ? 7.342 -8.120 -3.259 1.00 94.06 172 ASP A CA 1
ATOM 1384 C C . ASP A 1 172 ? 7.175 -6.611 -3.463 1.00 94.06 172 ASP A C 1
ATOM 1386 O O . ASP A 1 172 ? 7.125 -6.141 -4.600 1.00 94.06 172 ASP A O 1
ATOM 1390 N N . GLN A 1 173 ? 7.179 -5.829 -2.375 1.00 90.75 173 GLN A N 1
ATOM 1391 C CA . GLN A 1 173 ? 7.214 -4.362 -2.445 1.00 90.75 173 GLN A CA 1
ATOM 1392 C C . GLN A 1 173 ? 8.498 -3.871 -3.138 1.00 90.75 173 GLN A C 1
ATOM 1394 O O . GLN A 1 173 ? 8.448 -2.985 -3.995 1.00 90.75 173 GLN A O 1
ATOM 1399 N N . ALA A 1 174 ? 9.645 -4.476 -2.806 1.00 86.06 174 ALA A N 1
ATOM 1400 C CA . ALA A 1 174 ? 10.934 -4.167 -3.422 1.00 86.06 174 ALA A CA 1
ATOM 1401 C C . ALA A 1 174 ? 10.952 -4.477 -4.917 1.00 86.06 174 ALA A C 1
ATOM 1403 O O . ALA A 1 174 ? 11.322 -3.623 -5.727 1.00 86.06 174 ALA A O 1
ATOM 1404 N N . LEU A 1 175 ? 10.514 -5.685 -5.275 1.00 91.69 175 LEU A N 1
ATOM 1405 C CA . LEU A 1 175 ? 10.435 -6.120 -6.657 1.00 91.69 175 LEU A CA 1
ATOM 1406 C C . LEU A 1 175 ? 9.511 -5.197 -7.457 1.00 91.69 175 LEU A C 1
ATOM 1408 O O . LEU A 1 175 ? 9.906 -4.692 -8.510 1.00 91.69 175 LEU A O 1
ATOM 1412 N N . PHE A 1 176 ? 8.321 -4.895 -6.931 1.00 93.38 176 PHE A N 1
ATOM 1413 C CA . PHE A 1 176 ? 7.408 -3.956 -7.570 1.00 93.38 176 PHE A CA 1
ATOM 1414 C C . PHE A 1 176 ? 8.058 -2.584 -7.802 1.00 93.38 176 PHE A C 1
ATOM 1416 O O . PHE A 1 176 ? 7.926 -2.028 -8.894 1.00 93.38 176 PHE A O 1
ATOM 1423 N N . GLN A 1 177 ? 8.776 -2.031 -6.817 1.00 86.81 177 GLN A N 1
ATOM 1424 C CA . GLN A 1 177 ? 9.431 -0.731 -6.976 1.00 86.81 177 GLN A CA 1
ATOM 1425 C C . GLN A 1 177 ? 10.474 -0.755 -8.101 1.00 86.81 177 GLN A C 1
ATOM 1427 O O . GLN A 1 177 ? 10.494 0.166 -8.919 1.00 86.81 177 GLN A O 1
ATOM 1432 N N . MET A 1 178 ? 11.291 -1.812 -8.184 1.00 86.81 178 MET A N 1
ATOM 1433 C CA . MET A 1 178 ? 12.275 -1.981 -9.260 1.00 86.81 178 MET A CA 1
ATOM 1434 C C . MET A 1 178 ? 11.602 -2.046 -10.634 1.00 86.81 178 MET A C 1
ATOM 1436 O O . MET A 1 178 ? 12.011 -1.341 -11.556 1.00 86.81 178 MET A O 1
ATOM 1440 N N . LEU A 1 179 ? 10.535 -2.839 -10.756 1.00 91.81 179 LEU A N 1
ATOM 1441 C CA . LEU A 1 179 ? 9.761 -2.970 -11.992 1.00 91.81 179 LEU A CA 1
ATOM 1442 C C . LEU A 1 179 ? 9.079 -1.651 -12.384 1.00 91.81 179 LEU A C 1
ATOM 1444 O O . LEU A 1 179 ? 9.073 -1.278 -13.555 1.00 91.81 179 LEU A O 1
ATOM 1448 N N . ASN A 1 180 ? 8.543 -0.908 -11.414 1.00 90.81 180 ASN A N 1
ATOM 1449 C CA . ASN A 1 180 ? 7.927 0.401 -11.628 1.00 90.81 180 ASN A CA 1
ATOM 1450 C C . ASN A 1 180 ? 8.933 1.460 -12.080 1.00 90.81 180 ASN A C 1
ATOM 1452 O O . ASN A 1 180 ? 8.617 2.257 -12.966 1.00 90.81 180 ASN A O 1
ATOM 1456 N N . ASP A 1 181 ? 10.132 1.463 -11.505 1.00 84.25 181 ASP A N 1
ATOM 1457 C CA . ASP A 1 181 ? 11.193 2.380 -11.907 1.00 84.25 181 ASP A CA 1
ATOM 1458 C C . ASP A 1 181 ? 11.725 2.034 -13.303 1.00 84.25 181 ASP A C 1
ATOM 1460 O O . ASP A 1 181 ? 11.810 2.934 -14.140 1.00 84.25 181 ASP A O 1
ATOM 1464 N N . LEU A 1 182 ? 11.981 0.752 -13.593 1.00 86.31 182 LEU A N 1
ATOM 1465 C CA . LEU A 1 182 ? 12.344 0.292 -14.937 1.00 86.31 182 LEU A CA 1
ATOM 1466 C C . LEU A 1 182 ? 11.260 0.676 -15.951 1.00 86.31 182 LEU A C 1
ATOM 1468 O O . LEU A 1 182 ? 11.552 1.319 -16.953 1.00 86.31 182 LEU A O 1
ATOM 1472 N N . GLY A 1 183 ? 9.993 0.377 -15.654 1.00 89.50 183 GLY A N 1
ATOM 1473 C CA . GLY A 1 183 ? 8.879 0.622 -16.570 1.00 89.50 183 GLY A CA 1
ATOM 1474 C C . GLY A 1 183 ? 8.689 2.095 -16.905 1.00 89.50 183 GLY A C 1
ATOM 1475 O O . GLY A 1 183 ? 8.337 2.419 -18.032 1.00 89.50 183 GLY A O 1
ATOM 1476 N N . LYS A 1 184 ? 8.944 3.006 -15.957 1.00 84.25 184 LYS A N 1
ATOM 1477 C CA . LYS A 1 184 ? 8.916 4.452 -16.226 1.00 84.25 184 LYS A CA 1
ATOM 1478 C C . LYS A 1 184 ? 10.029 4.890 -17.180 1.00 84.25 184 LYS A C 1
ATOM 1480 O O . LYS A 1 184 ? 9.790 5.817 -17.951 1.00 84.25 184 LYS A O 1
ATOM 1485 N N . ARG A 1 185 ? 11.211 4.268 -17.103 1.00 84.31 185 ARG A N 1
ATOM 1486 C CA . ARG A 1 185 ? 12.363 4.586 -17.959 1.00 84.31 185 ARG A CA 1
ATOM 1487 C C . ARG A 1 185 ? 12.137 4.111 -19.384 1.00 84.31 185 ARG A C 1
ATOM 1489 O O . ARG A 1 185 ? 12.236 4.923 -20.287 1.00 84.31 185 ARG A O 1
ATOM 1496 N N . VAL A 1 186 ? 11.720 2.855 -19.551 1.00 87.00 186 VAL A N 1
ATOM 1497 C CA . VAL A 1 186 ? 11.523 2.233 -20.872 1.00 87.00 186 VAL A CA 1
ATOM 1498 C C . VAL A 1 186 ? 10.119 2.446 -21.451 1.00 87.00 186 VAL A C 1
ATOM 1500 O O . VAL A 1 186 ? 9.659 1.686 -22.299 1.00 87.00 186 VAL A O 1
ATOM 1503 N N . ARG A 1 187 ? 9.356 3.425 -20.947 1.00 88.75 187 ARG A N 1
ATOM 1504 C CA . ARG A 1 187 ? 7.917 3.549 -21.256 1.00 88.75 187 ARG A CA 1
ATOM 1505 C C . ARG A 1 187 ? 7.624 3.828 -22.732 1.00 88.75 187 ARG A C 1
ATOM 1507 O O . ARG A 1 187 ? 6.510 3.551 -23.170 1.00 88.75 187 ARG A O 1
ATOM 1514 N N . LEU A 1 188 ? 8.569 4.440 -23.449 1.00 87.56 188 LEU A N 1
ATOM 1515 C CA . LEU A 1 188 ? 8.423 4.774 -24.867 1.00 87.56 188 LEU A CA 1
ATOM 1516 C C . LEU A 1 188 ? 8.891 3.606 -25.745 1.00 87.56 188 LEU A C 1
ATOM 1518 O O . LEU A 1 188 ? 8.281 3.330 -26.772 1.00 87.56 188 LEU A O 1
ATOM 1522 N N . GLU A 1 189 ? 9.930 2.899 -25.308 1.00 91.56 189 GLU A N 1
ATOM 1523 C CA . GLU A 1 189 ? 10.587 1.794 -26.007 1.00 91.56 189 GLU A CA 1
ATOM 1524 C C . GLU A 1 189 ? 9.870 0.448 -25.809 1.00 91.56 189 GLU A C 1
ATOM 1526 O O . GLU A 1 189 ? 9.954 -0.442 -26.661 1.00 91.56 189 GLU A O 1
ATOM 1531 N N . ARG A 1 190 ? 9.200 0.288 -24.661 1.00 91.88 190 ARG A N 1
ATOM 1532 C CA . ARG A 1 190 ? 8.497 -0.922 -24.198 1.00 91.88 190 ARG A CA 1
ATOM 1533 C C . ARG A 1 190 ? 7.139 -0.563 -23.573 1.00 91.88 190 ARG A C 1
ATOM 1535 O O . ARG A 1 190 ? 6.920 -0.749 -22.365 1.00 91.88 190 ARG A O 1
ATOM 1542 N N . PRO A 1 191 ? 6.204 0.008 -24.353 1.00 90.06 191 PRO A N 1
ATOM 1543 C CA . PRO A 1 191 ? 4.901 0.429 -23.843 1.00 90.06 191 PRO A CA 1
ATOM 1544 C C . PRO A 1 191 ? 4.073 -0.730 -23.262 1.00 90.06 191 PRO A C 1
ATOM 1546 O O . PRO A 1 191 ? 3.317 -0.523 -22.313 1.00 90.06 191 PRO A O 1
ATOM 1549 N N . GLU A 1 192 ? 4.212 -1.946 -23.786 1.00 92.44 192 GLU A N 1
ATOM 1550 C CA . GLU A 1 192 ? 3.567 -3.168 -23.295 1.00 92.44 192 GLU A CA 1
ATOM 1551 C C . GLU A 1 192 ? 4.012 -3.532 -21.874 1.00 92.44 192 GLU A C 1
ATOM 1553 O O . GLU A 1 192 ? 3.170 -3.730 -20.994 1.00 92.44 192 GLU A O 1
ATOM 1558 N N . PHE A 1 193 ? 5.321 -3.499 -21.609 1.00 93.75 193 PHE A N 1
ATOM 1559 C CA . PHE A 1 193 ? 5.874 -3.711 -20.275 1.00 93.75 193 PHE A CA 1
ATOM 1560 C C . PHE A 1 193 ? 5.377 -2.641 -19.297 1.00 93.75 193 PHE A C 1
ATOM 1562 O O . PHE A 1 193 ? 4.904 -2.946 -18.199 1.00 93.75 193 PHE A O 1
ATOM 1569 N N . TYR A 1 194 ? 5.409 -1.370 -19.710 1.00 92.38 194 TYR A N 1
ATOM 1570 C CA . TYR A 1 194 ? 4.917 -0.280 -18.871 1.00 92.38 194 TYR A CA 1
ATOM 1571 C C . TYR A 1 194 ? 3.419 -0.408 -18.553 1.00 92.38 194 TYR A C 1
ATOM 1573 O O . TYR A 1 194 ? 3.000 -0.131 -17.423 1.00 92.38 194 TYR A O 1
ATOM 1581 N N . ARG A 1 195 ? 2.597 -0.855 -19.511 1.00 90.88 195 ARG A N 1
ATOM 1582 C CA . ARG A 1 195 ? 1.168 -1.132 -19.286 1.00 90.88 195 ARG A CA 1
ATOM 1583 C C . ARG A 1 195 ? 0.966 -2.239 -18.253 1.00 90.88 195 ARG A C 1
ATOM 1585 O O . ARG A 1 195 ? 0.144 -2.048 -17.356 1.00 90.88 195 ARG A O 1
ATOM 1592 N N . LEU A 1 196 ? 1.739 -3.325 -18.315 1.00 94.44 196 LEU A N 1
ATOM 1593 C CA . LEU A 1 196 ? 1.696 -4.397 -17.313 1.00 94.44 196 LEU A CA 1
ATOM 1594 C C . LEU A 1 196 ? 2.076 -3.882 -15.916 1.00 94.44 196 LEU A C 1
ATOM 1596 O O . LEU A 1 196 ? 1.339 -4.061 -14.947 1.00 94.44 196 LEU A O 1
ATOM 1600 N N . VAL A 1 197 ? 3.172 -3.132 -15.808 1.00 94.06 197 VAL A N 1
ATOM 1601 C CA . VAL A 1 197 ? 3.582 -2.489 -14.550 1.00 94.06 197 VAL A CA 1
ATOM 1602 C C . VAL A 1 197 ? 2.479 -1.575 -14.005 1.00 94.06 197 VAL A C 1
ATOM 1604 O O . VAL A 1 197 ? 2.182 -1.589 -12.807 1.00 94.06 197 VAL A O 1
ATOM 1607 N N . ARG A 1 198 ? 1.824 -0.784 -14.866 1.00 91.75 198 ARG A N 1
ATOM 1608 C CA . ARG A 1 198 ? 0.681 0.054 -14.471 1.00 91.75 198 ARG A CA 1
ATOM 1609 C C . ARG A 1 198 ? -0.515 -0.769 -14.004 1.00 91.75 198 ARG A C 1
ATOM 1611 O O . ARG A 1 198 ? -1.176 -0.349 -13.053 1.00 91.75 198 ARG A O 1
ATOM 1618 N N . PHE A 1 199 ? -0.791 -1.895 -14.655 1.00 94.06 199 PHE A N 1
ATOM 1619 C CA . PHE A 1 199 ? -1.847 -2.827 -14.274 1.00 94.06 199 PHE A CA 1
ATOM 1620 C C . PHE A 1 199 ? -1.641 -3.348 -12.848 1.00 94.06 199 PHE A C 1
ATOM 1622 O O . PHE A 1 199 ? -2.559 -3.233 -12.030 1.00 94.06 199 PHE A O 1
ATOM 1629 N N . ILE A 1 200 ? -0.424 -3.805 -12.537 1.00 95.75 200 ILE A N 1
ATOM 1630 C CA . ILE A 1 200 ? -0.017 -4.259 -11.200 1.00 95.75 200 ILE A CA 1
ATOM 1631 C C . ILE A 1 200 ? -0.122 -3.102 -10.198 1.00 95.75 200 ILE A C 1
ATOM 1633 O O . ILE A 1 200 ? -0.783 -3.210 -9.165 1.00 95.75 200 ILE A O 1
ATOM 1637 N N . ARG A 1 201 ? 0.430 -1.930 -10.538 1.00 92.94 201 ARG A N 1
ATOM 1638 C CA . ARG A 1 201 ? 0.397 -0.720 -9.697 1.00 92.94 201 ARG A CA 1
ATOM 1639 C C . ARG A 1 201 ? -1.017 -0.280 -9.315 1.00 92.94 201 ARG A C 1
ATOM 1641 O O . ARG A 1 201 ? -1.226 0.295 -8.245 1.00 92.94 201 ARG A O 1
ATOM 1648 N N . ALA A 1 202 ? -1.983 -0.466 -10.205 1.00 92.94 202 ALA A N 1
ATOM 1649 C CA . ALA A 1 202 ? -3.373 -0.107 -9.956 1.00 92.94 202 ALA A CA 1
ATOM 1650 C C . ALA A 1 202 ? -4.092 -1.092 -9.024 1.00 92.94 202 ALA A C 1
ATOM 1652 O O . ALA A 1 202 ? -5.179 -0.771 -8.564 1.00 92.94 202 ALA A O 1
ATOM 1653 N N . ARG A 1 203 ? -3.508 -2.260 -8.739 1.00 95.69 203 ARG A N 1
ATOM 1654 C CA . ARG A 1 203 ? -4.141 -3.351 -7.982 1.00 95.69 203 ARG A CA 1
ATOM 1655 C C . ARG A 1 203 ? -3.357 -3.812 -6.758 1.00 95.69 203 ARG A C 1
ATOM 1657 O O . ARG A 1 203 ? -3.896 -4.565 -5.963 1.00 95.69 203 ARG A O 1
ATOM 1664 N N . MET A 1 204 ? -2.109 -3.385 -6.607 1.00 96.06 204 MET A N 1
ATOM 1665 C CA . MET A 1 204 ? -1.258 -3.759 -5.482 1.00 96.06 204 MET A CA 1
ATOM 1666 C C . MET A 1 204 ? -1.300 -2.695 -4.383 1.00 96.06 204 MET A C 1
ATOM 1668 O O . MET A 1 204 ? -0.943 -1.532 -4.633 1.00 96.06 204 MET A O 1
ATOM 1672 N N . THR A 1 205 ? -1.692 -3.104 -3.173 1.00 95.62 205 THR A N 1
ATOM 1673 C CA . THR A 1 205 ? -1.526 -2.281 -1.971 1.00 95.62 205 THR A CA 1
ATOM 1674 C C . THR A 1 205 ? -0.047 -2.211 -1.614 1.00 95.62 205 THR A C 1
ATOM 1676 O O . THR A 1 205 ? 0.635 -3.229 -1.492 1.00 95.62 205 THR A O 1
ATOM 1679 N N . ARG A 1 206 ? 0.469 -0.992 -1.460 1.00 92.56 206 ARG A N 1
ATOM 1680 C CA . ARG A 1 206 ? 1.905 -0.773 -1.260 1.00 92.56 206 ARG A CA 1
ATOM 1681 C C . ARG A 1 206 ? 2.212 0.471 -0.460 1.00 92.56 206 ARG A C 1
ATOM 1683 O O . ARG A 1 206 ? 1.464 1.452 -0.509 1.00 92.56 206 ARG A O 1
ATOM 1690 N N . VAL A 1 207 ? 3.367 0.449 0.192 1.00 85.88 207 VAL A N 1
ATOM 1691 C CA . VAL A 1 207 ? 3.969 1.654 0.757 1.00 85.88 207 VAL A CA 1
ATOM 1692 C C . VAL A 1 207 ? 4.404 2.552 -0.392 1.00 85.88 207 VAL A C 1
ATOM 1694 O O . VAL A 1 207 ? 5.010 2.102 -1.364 1.00 85.88 207 VAL A O 1
ATOM 1697 N N . LYS A 1 208 ? 4.079 3.836 -0.289 1.00 79.19 208 LYS A N 1
ATOM 1698 C CA . LYS A 1 208 ? 4.517 4.844 -1.238 1.00 79.19 208 LYS A CA 1
ATOM 1699 C C . LYS A 1 208 ?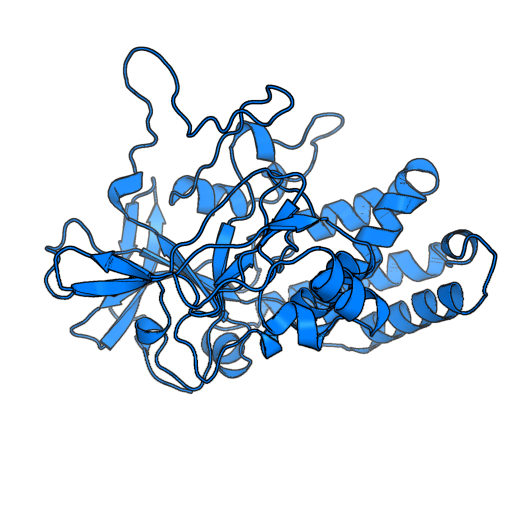 5.549 5.758 -0.613 1.00 79.19 208 LYS A C 1
ATOM 1701 O O . LYS A 1 208 ? 5.392 6.263 0.495 1.00 79.19 208 LYS A O 1
ATOM 1706 N N . LEU A 1 209 ? 6.593 6.021 -1.382 1.00 57.94 209 LEU A N 1
ATOM 1707 C CA . LEU A 1 209 ? 7.633 6.964 -1.018 1.00 57.94 209 LEU A CA 1
ATOM 1708 C C . LEU A 1 209 ? 7.142 8.406 -1.131 1.00 57.94 209 LEU A C 1
ATOM 1710 O O . LEU A 1 209 ? 6.479 8.763 -2.103 1.00 57.94 209 LEU A O 1
ATOM 1714 N N . ALA A 1 210 ? 7.599 9.259 -0.209 1.00 47.75 210 ALA A N 1
ATOM 1715 C CA . ALA A 1 210 ? 7.493 10.725 -0.291 1.00 47.75 210 ALA A CA 1
ATOM 1716 C C . ALA A 1 210 ? 7.791 11.271 -1.696 1.00 47.75 210 ALA A C 1
ATOM 1718 O O . ALA A 1 210 ? 7.122 12.156 -2.219 1.00 47.75 210 ALA A O 1
ATOM 1719 N N . ALA A 1 211 ? 8.836 10.714 -2.301 1.00 41.78 211 ALA A N 1
ATOM 1720 C CA . ALA A 1 211 ? 9.399 11.182 -3.549 1.00 41.78 211 ALA A CA 1
ATOM 1721 C C . ALA A 1 211 ? 8.648 10.709 -4.796 1.00 41.78 211 ALA A C 1
ATOM 1723 O O . ALA A 1 211 ? 9.016 11.070 -5.905 1.00 41.78 211 ALA A O 1
ATOM 1724 N N . GLU A 1 212 ? 7.602 9.893 -4.657 1.00 46.50 212 GLU A N 1
ATOM 1725 C CA . GLU A 1 212 ? 6.748 9.557 -5.799 1.00 46.50 212 GLU A CA 1
ATOM 1726 C C . GLU A 1 212 ? 5.698 10.645 -6.095 1.00 46.50 212 GLU A C 1
ATOM 1728 O O . GLU A 1 212 ? 4.809 10.420 -6.914 1.00 46.50 212 GLU A O 1
ATOM 1733 N N . HIS A 1 213 ? 5.817 11.816 -5.449 1.00 47.25 213 HIS A N 1
ATOM 1734 C CA . HIS A 1 213 ? 5.131 13.075 -5.766 1.00 47.25 213 HIS A CA 1
ATOM 1735 C C . HIS A 1 213 ? 3.621 12.949 -6.008 1.00 47.25 213 HIS A C 1
ATOM 1737 O O . HIS A 1 213 ? 3.065 13.645 -6.850 1.00 47.25 213 HIS A O 1
ATOM 1743 N N . ASP A 1 214 ? 2.930 12.101 -5.242 1.00 43.41 214 ASP A N 1
ATOM 1744 C CA . ASP A 1 214 ? 1.510 11.817 -5.486 1.00 43.41 214 ASP A CA 1
ATOM 1745 C C . ASP A 1 214 ? 0.580 13.034 -5.367 1.00 43.41 214 ASP A C 1
ATOM 1747 O O . ASP A 1 214 ? -0.483 13.084 -5.979 1.00 43.41 214 ASP A O 1
ATOM 1751 N N . MET A 1 215 ? 1.026 14.000 -4.569 1.00 42.41 215 MET A N 1
ATOM 1752 C CA . MET A 1 215 ? 0.527 15.369 -4.425 1.00 42.41 215 MET A CA 1
ATOM 1753 C C . MET A 1 215 ? 1.705 16.327 -4.167 1.00 42.41 215 MET A C 1
ATOM 1755 O O . MET A 1 215 ? 1.560 17.337 -3.482 1.00 42.41 215 MET A O 1
ATOM 1759 N N . SER A 1 216 ? 2.924 15.926 -4.554 1.00 39.00 216 SER A N 1
ATOM 1760 C CA . SER A 1 216 ? 4.167 16.472 -3.979 1.00 39.00 216 SER A CA 1
ATOM 1761 C C . SER A 1 216 ? 4.195 16.449 -2.435 1.00 39.00 216 SER A C 1
ATOM 1763 O O . SER A 1 216 ? 4.842 17.274 -1.795 1.00 39.00 216 SER A O 1
ATOM 1765 N N . THR A 1 217 ? 3.478 15.503 -1.826 1.00 37.75 217 THR A N 1
ATOM 1766 C CA . THR A 1 217 ? 3.417 15.282 -0.379 1.00 37.75 217 THR A CA 1
ATOM 1767 C C . THR A 1 217 ? 4.641 14.521 0.108 1.00 37.75 217 THR A C 1
ATOM 1769 O O . THR A 1 217 ? 4.872 13.382 -0.298 1.00 37.75 217 THR A O 1
ATOM 1772 N N . ASN A 1 218 ? 5.395 15.132 1.020 1.00 37.00 218 ASN A N 1
ATOM 1773 C CA . ASN A 1 218 ? 6.510 14.484 1.699 1.00 37.00 218 ASN A CA 1
ATOM 1774 C C . ASN A 1 218 ? 6.037 13.518 2.800 1.00 37.00 218 ASN A C 1
ATOM 1776 O O . ASN A 1 218 ? 5.003 13.720 3.432 1.00 37.00 218 ASN A O 1
ATOM 1780 N N . PHE A 1 219 ? 6.837 12.481 3.042 1.00 36.19 219 PHE A N 1
ATOM 1781 C CA . PHE A 1 219 ? 6.731 11.603 4.204 1.00 36.19 219 PHE A CA 1
ATOM 1782 C C . PHE A 1 219 ? 7.327 12.338 5.408 1.00 36.19 219 PHE A C 1
ATOM 1784 O O . PHE A 1 219 ? 8.464 12.810 5.341 1.00 36.19 219 PHE A O 1
ATOM 1791 N N . SER A 1 220 ? 6.582 12.433 6.505 1.00 37.78 220 SER A N 1
ATOM 1792 C CA . SER A 1 220 ? 7.143 12.785 7.807 1.00 37.78 220 SER A CA 1
ATOM 1793 C C . SER A 1 220 ? 7.247 11.499 8.607 1.00 37.78 220 SER A C 1
ATOM 1795 O O . SER A 1 220 ? 6.240 11.013 9.109 1.00 37.78 220 SER A O 1
ATOM 1797 N N . LEU A 1 221 ? 8.455 10.940 8.726 1.00 36.56 221 LEU A N 1
ATOM 1798 C CA . LEU A 1 221 ? 8.682 9.934 9.755 1.00 36.56 221 LEU A CA 1
ATOM 1799 C C . LEU A 1 221 ? 8.506 10.660 11.090 1.00 36.56 221 LEU A C 1
ATOM 1801 O O . LEU A 1 221 ? 9.223 11.627 11.367 1.00 36.56 221 LEU A O 1
ATOM 1805 N N . ALA A 1 222 ? 7.524 10.244 11.883 1.00 37.84 222 ALA A N 1
ATOM 1806 C CA . ALA A 1 222 ? 7.286 10.816 13.195 1.00 37.84 222 ALA A CA 1
ATOM 1807 C C . ALA A 1 222 ? 8.427 10.408 14.139 1.00 37.84 222 ALA A C 1
ATOM 1809 O O . ALA A 1 222 ? 8.337 9.439 14.880 1.00 37.84 222 ALA A O 1
ATOM 1810 N N . THR A 1 223 ? 9.531 11.151 14.117 1.00 34.84 223 THR A N 1
ATOM 1811 C CA . THR A 1 223 ? 10.368 11.275 15.313 1.00 34.84 223 THR A CA 1
ATOM 1812 C C . THR A 1 223 ? 9.718 12.287 16.262 1.00 34.84 223 THR A C 1
ATOM 1814 O O . THR A 1 223 ? 9.105 13.249 15.784 1.00 34.84 223 THR A O 1
ATOM 1817 N N . PRO A 1 224 ? 9.850 12.120 17.589 1.00 34.53 224 PRO A N 1
ATOM 1818 C CA . PRO A 1 224 ? 9.335 13.057 18.585 1.00 34.53 224 PRO A CA 1
ATOM 1819 C C . PRO A 1 224 ? 10.137 14.363 18.528 1.00 34.53 224 PRO A C 1
ATOM 1821 O O . PRO A 1 224 ? 11.056 14.579 19.308 1.00 34.53 224 PRO A O 1
ATOM 1824 N N . VAL A 1 225 ? 9.866 15.214 17.539 1.00 37.34 225 VAL A N 1
ATOM 1825 C CA . VAL A 1 225 ? 10.609 16.473 17.351 1.00 37.34 225 VAL A CA 1
ATOM 1826 C C . VAL A 1 225 ? 9.684 17.677 17.247 1.00 37.34 225 VAL A C 1
ATOM 1828 O O . VAL A 1 225 ? 10.177 18.789 17.168 1.00 37.34 225 VAL A O 1
ATOM 1831 N N . SER A 1 226 ? 8.359 17.505 17.282 1.00 39.78 226 SER A N 1
ATOM 1832 C CA . SER A 1 226 ? 7.431 18.624 17.477 1.00 39.78 226 SER A CA 1
ATOM 1833 C C . SER A 1 226 ? 6.127 18.143 18.104 1.00 39.78 226 SER A C 1
ATOM 1835 O O . SER A 1 226 ? 5.480 17.245 17.566 1.00 39.78 226 SER A O 1
ATOM 1837 N N . TYR A 1 227 ? 5.753 18.741 19.233 1.00 41.84 227 TYR A N 1
ATOM 1838 C CA . TYR A 1 227 ? 4.484 18.498 19.905 1.00 41.84 227 TYR A CA 1
ATOM 1839 C C . TYR A 1 227 ? 3.627 19.761 19.818 1.00 41.84 227 TYR A C 1
ATOM 1841 O O . TYR A 1 227 ? 4.109 20.858 20.096 1.00 41.84 227 TYR A O 1
ATOM 1849 N N . LYS A 1 228 ? 2.351 19.629 19.456 1.00 40.88 228 LYS A N 1
ATOM 1850 C CA . LYS A 1 228 ? 1.336 20.571 19.927 1.00 40.88 228 LYS A CA 1
ATOM 1851 C C . LYS A 1 228 ? 0.915 20.109 21.309 1.00 40.88 228 LYS A C 1
ATOM 1853 O O . LYS A 1 228 ? 0.531 18.958 21.462 1.00 40.88 228 LYS A O 1
ATOM 1858 N N . ILE A 1 229 ? 0.978 21.000 22.284 1.00 48.12 229 ILE A N 1
ATOM 1859 C CA . ILE A 1 229 ? 0.319 20.780 23.565 1.00 48.12 229 ILE A CA 1
ATOM 1860 C C . ILE A 1 229 ? -1.165 21.064 23.316 1.00 48.12 229 ILE A C 1
ATOM 1862 O O . ILE A 1 229 ? -1.506 22.158 22.859 1.00 48.12 229 ILE A O 1
ATOM 1866 N N . ASN A 1 230 ? -2.032 20.065 23.478 1.00 48.12 230 ASN A N 1
ATOM 1867 C CA . ASN A 1 230 ? -3.474 20.293 23.386 1.00 48.12 230 ASN A CA 1
ATOM 1868 C C . ASN A 1 230 ? -3.975 21.041 24.639 1.00 48.12 230 ASN A C 1
ATOM 1870 O O . ASN A 1 230 ? -3.223 21.288 25.579 1.00 48.12 230 ASN A O 1
ATOM 1874 N N . SER A 1 231 ? -5.256 21.405 24.671 1.00 41.00 231 SER A N 1
ATOM 1875 C CA . SER A 1 231 ? -5.870 22.080 25.825 1.00 41.00 231 SER A CA 1
ATOM 1876 C C . SER A 1 231 ? -5.802 21.276 27.132 1.00 41.00 231 SER A C 1
ATOM 1878 O O . SER A 1 231 ? -5.955 21.860 28.198 1.00 41.00 231 SER A O 1
ATOM 1880 N N . ALA A 1 232 ? -5.549 19.966 27.058 1.00 47.94 232 ALA A N 1
ATOM 1881 C CA . ALA A 1 232 ? -5.379 19.076 28.203 1.00 47.94 232 ALA A CA 1
ATOM 1882 C C . ALA A 1 232 ? -3.908 18.905 28.639 1.00 47.94 232 ALA A C 1
ATOM 1884 O O . ALA A 1 232 ? -3.635 18.151 29.566 1.00 47.94 232 ALA A O 1
ATOM 1885 N N . GLY A 1 233 ? -2.952 19.584 27.994 1.00 45.69 233 GLY A N 1
ATOM 1886 C CA . GLY A 1 233 ? -1.527 19.455 28.316 1.00 45.69 233 GLY A CA 1
ATOM 1887 C C . GLY A 1 233 ? -0.817 18.284 27.625 1.00 45.69 233 GLY A C 1
ATOM 1888 O O . GLY A 1 233 ? 0.398 18.149 27.763 1.00 45.69 233 GLY A O 1
ATOM 1889 N N . ASP A 1 234 ? -1.530 17.470 26.840 1.00 41.78 234 ASP A N 1
ATOM 1890 C CA . ASP A 1 234 ? -0.945 16.331 26.133 1.00 41.78 234 ASP A CA 1
ATOM 1891 C C . ASP A 1 234 ? -0.116 16.792 24.936 1.00 41.78 234 ASP A C 1
ATOM 1893 O O . ASP A 1 234 ? -0.533 17.621 24.122 1.00 41.78 234 ASP A O 1
ATOM 1897 N N . THR A 1 235 ? 1.042 16.166 24.776 1.00 40.16 235 THR A N 1
ATOM 1898 C CA . THR A 1 235 ? 1.940 16.350 23.646 1.00 40.16 235 THR A CA 1
ATOM 1899 C C . THR A 1 235 ? 1.472 15.537 22.428 1.00 40.16 235 THR A C 1
ATOM 1901 O O . THR A 1 235 ? 1.533 14.311 22.397 1.00 40.16 235 THR A O 1
ATOM 1904 N N . VAL A 1 236 ? 1.014 16.222 21.376 1.00 38.91 236 VAL A N 1
ATOM 1905 C CA . VAL A 1 236 ? 0.517 15.612 20.130 1.00 38.91 236 VAL A CA 1
ATOM 1906 C C . VAL A 1 236 ? 1.514 15.849 18.989 1.00 38.91 236 VAL A C 1
ATOM 1908 O O . VAL A 1 236 ? 1.781 17.011 18.667 1.00 38.91 236 VAL A O 1
ATOM 1911 N N . PRO A 1 237 ? 2.075 14.807 18.347 1.00 39.44 237 PRO A N 1
ATOM 1912 C CA . PRO A 1 237 ? 2.985 14.991 17.220 1.00 39.44 237 PRO A CA 1
ATOM 1913 C C . PRO A 1 237 ? 2.314 15.753 16.068 1.00 39.44 237 PRO A C 1
ATOM 1915 O O . PRO A 1 237 ? 1.182 15.456 15.690 1.00 39.44 237 PRO A O 1
ATOM 1918 N N . LYS A 1 238 ? 3.002 16.751 15.495 1.00 36.53 238 LYS A N 1
ATOM 1919 C CA . LYS A 1 238 ? 2.477 17.524 14.357 1.00 36.53 238 LYS A CA 1
ATOM 1920 C C . LYS A 1 238 ? 2.909 16.899 13.028 1.00 36.53 238 LYS A C 1
ATOM 1922 O O . LYS A 1 238 ? 4.092 16.868 12.705 1.00 36.53 238 LYS A O 1
ATOM 1927 N N . PHE A 1 239 ? 1.933 16.493 12.222 1.00 42.69 239 PHE A N 1
ATOM 1928 C CA . PHE A 1 239 ? 2.132 16.065 10.836 1.00 42.69 239 PHE A CA 1
ATOM 1929 C C . PHE A 1 239 ? 1.947 17.261 9.908 1.00 42.69 239 PHE A C 1
ATOM 1931 O O . PHE A 1 239 ? 0.952 17.983 10.017 1.00 42.69 239 PHE A O 1
ATOM 1938 N N . GLN A 1 240 ? 2.887 17.487 8.991 1.00 34.34 240 GLN A N 1
ATOM 1939 C CA . GLN A 1 240 ? 2.747 18.537 7.989 1.00 34.34 240 GLN A CA 1
ATOM 1940 C C . GLN A 1 240 ? 2.858 17.940 6.590 1.00 34.34 240 GLN A C 1
ATOM 1942 O O . GLN A 1 240 ? 3.932 17.569 6.126 1.00 34.34 240 GLN A O 1
ATOM 1947 N N . PHE A 1 241 ? 1.715 17.881 5.912 1.00 34.38 241 PHE A N 1
ATOM 1948 C CA . PHE A 1 241 ? 1.647 17.670 4.475 1.00 34.38 241 PHE A CA 1
ATOM 1949 C C . PHE A 1 241 ? 1.953 19.016 3.815 1.00 34.38 241 PHE A C 1
ATOM 1951 O O . PHE A 1 241 ? 1.214 19.980 4.007 1.00 34.38 241 PHE A O 1
ATOM 1958 N N . GLY A 1 242 ? 3.073 19.111 3.103 1.00 31.12 242 GLY A N 1
ATOM 1959 C CA . GLY A 1 242 ? 3.498 20.352 2.468 1.00 31.12 242 GLY A CA 1
ATOM 1960 C C . GLY A 1 242 ? 4.255 20.100 1.172 1.00 31.12 242 GLY A C 1
ATOM 1961 O O . GLY A 1 242 ? 5.125 19.230 1.115 1.00 31.12 242 GLY A O 1
ATOM 1962 N N . LEU A 1 243 ? 3.898 20.887 0.159 1.00 34.38 243 LEU A N 1
ATOM 1963 C CA . LEU A 1 243 ? 4.626 21.079 -1.089 1.00 34.38 243 LEU A CA 1
ATOM 1964 C C . LEU A 1 243 ? 5.836 21.962 -0.817 1.00 34.38 243 LEU A C 1
ATOM 1966 O O . LEU A 1 243 ? 5.670 23.138 -0.508 1.00 34.38 243 LEU A O 1
ATOM 1970 N N . LEU A 1 244 ? 7.040 21.415 -0.922 1.00 34.75 244 LEU A N 1
ATOM 1971 C CA . LEU A 1 244 ? 8.256 22.185 -0.698 1.00 34.75 244 LEU A CA 1
ATOM 1972 C C . LEU A 1 244 ? 9.372 21.668 -1.618 1.00 34.75 244 LEU A C 1
ATOM 1974 O O . LEU A 1 244 ? 9.497 20.463 -1.835 1.00 34.75 244 LEU A O 1
ATOM 1978 N N . ALA A 1 245 ? 10.217 22.583 -2.105 1.00 37.03 245 ALA A N 1
ATOM 1979 C CA . ALA A 1 245 ? 11.521 22.283 -2.721 1.00 37.03 245 ALA A CA 1
ATOM 1980 C C . ALA A 1 245 ? 12.517 21.644 -1.722 1.00 37.03 245 ALA A C 1
ATOM 1982 O O . ALA A 1 245 ? 13.647 21.293 -2.060 1.00 37.03 245 ALA A O 1
ATOM 1983 N N . GLU A 1 246 ? 12.074 21.491 -0.478 1.00 40.66 246 GLU A N 1
ATOM 1984 C CA . GLU A 1 246 ? 12.801 20.987 0.665 1.00 40.66 246 GLU A CA 1
ATOM 1985 C C . GLU A 1 246 ? 11.888 20.005 1.427 1.00 40.66 246 GLU A C 1
ATOM 1987 O O . GLU A 1 246 ? 10.678 20.174 1.486 1.00 40.66 246 GLU A O 1
ATOM 1992 N N . THR A 1 247 ? 12.416 18.951 2.029 1.00 39.41 247 THR A N 1
ATOM 1993 C CA . THR A 1 247 ? 11.636 17.961 2.787 1.00 39.41 247 THR A CA 1
ATOM 1994 C C . THR A 1 247 ? 12.047 17.987 4.250 1.00 39.41 247 THR A C 1
ATOM 1996 O O . THR A 1 247 ? 13.198 18.263 4.550 1.00 39.41 247 THR A O 1
ATOM 1999 N N . GLY A 1 248 ? 11.159 17.637 5.184 1.00 41.69 248 GLY A N 1
ATOM 2000 C CA . GLY A 1 248 ? 11.596 17.367 6.558 1.00 41.69 248 GLY A CA 1
ATOM 2001 C C . GLY A 1 248 ? 12.679 16.279 6.567 1.00 41.69 248 GLY A C 1
ATOM 2002 O O . GLY A 1 248 ? 12.429 15.207 6.012 1.00 41.69 248 GLY A O 1
ATOM 2003 N N . ALA A 1 249 ? 13.859 16.556 7.132 1.00 40.81 249 ALA A N 1
ATOM 2004 C CA . ALA A 1 249 ? 14.835 15.519 7.478 1.00 40.81 249 ALA A CA 1
ATOM 2005 C C . ALA A 1 249 ? 14.527 14.995 8.876 1.00 40.81 249 ALA A C 1
ATOM 2007 O O . ALA A 1 249 ? 14.338 15.763 9.819 1.00 40.81 249 ALA A O 1
ATOM 2008 N N . THR A 1 250 ? 14.497 13.681 9.009 1.00 44.59 250 THR A N 1
ATOM 2009 C CA . THR A 1 250 ? 14.228 12.982 10.264 1.00 44.59 250 THR A CA 1
ATOM 2010 C C . THR A 1 250 ? 15.529 12.382 10.786 1.00 44.59 250 THR A C 1
ATOM 2012 O O . THR A 1 250 ? 16.483 12.189 10.031 1.00 44.59 250 THR A O 1
ATOM 2015 N N . VAL A 1 251 ? 15.609 12.089 12.088 1.00 39.69 251 VAL A N 1
ATOM 2016 C CA . VAL A 1 251 ? 16.839 11.529 12.689 1.00 39.69 251 VAL A CA 1
ATOM 2017 C C . VAL A 1 251 ? 17.251 10.220 12.002 1.00 39.69 251 VAL A C 1
ATOM 2019 O O . VAL A 1 251 ? 18.443 9.967 11.861 1.00 39.69 251 VAL A O 1
ATOM 2022 N N . ARG A 1 252 ? 16.286 9.454 11.476 1.00 44.88 252 ARG A N 1
ATOM 2023 C CA . ARG A 1 252 ? 16.538 8.196 10.761 1.00 44.88 252 ARG A CA 1
ATOM 2024 C C . ARG A 1 252 ? 17.069 8.360 9.349 1.00 44.88 252 ARG A C 1
ATOM 2026 O O . ARG A 1 252 ? 17.727 7.447 8.867 1.00 44.88 252 ARG A O 1
ATOM 2033 N N . ASP A 1 253 ? 16.867 9.507 8.695 1.00 43.09 253 ASP A N 1
ATOM 2034 C CA . ASP A 1 253 ? 17.510 9.740 7.398 1.00 43.09 253 ASP A CA 1
ATOM 2035 C C . ASP A 1 253 ? 19.045 9.622 7.555 1.00 43.09 253 ASP A C 1
ATOM 2037 O O . ASP A 1 253 ? 19.710 9.085 6.678 1.00 43.09 253 ASP A O 1
ATOM 2041 N N . LYS A 1 254 ? 19.617 9.974 8.721 1.00 51.09 254 LYS A N 1
ATOM 2042 C CA . LYS A 1 254 ? 21.058 9.802 9.006 1.00 51.09 254 LYS A CA 1
ATOM 2043 C C . LYS A 1 254 ? 21.545 8.351 8.992 1.00 51.09 254 LYS A C 1
ATOM 2045 O O . LYS A 1 254 ? 22.719 8.135 8.700 1.00 51.09 254 LYS A O 1
ATOM 2050 N N . GLU A 1 255 ? 20.690 7.390 9.336 1.00 51.72 255 GLU A N 1
ATOM 2051 C CA . GLU A 1 255 ? 21.054 5.967 9.426 1.00 51.72 255 GLU A CA 1
ATOM 2052 C C . GLU A 1 255 ? 21.214 5.333 8.039 1.00 51.72 255 GLU A C 1
ATOM 2054 O O . GLU A 1 255 ? 21.983 4.391 7.873 1.00 51.72 255 GLU A O 1
ATOM 2059 N N . TYR A 1 256 ? 20.525 5.884 7.036 1.00 49.94 256 TYR A N 1
ATOM 2060 C CA . TYR A 1 256 ? 20.513 5.371 5.665 1.00 49.94 256 TYR A CA 1
ATOM 2061 C C . TYR A 1 256 ? 21.313 6.234 4.677 1.00 49.94 256 TYR A C 1
ATOM 2063 O O . TYR A 1 256 ? 21.462 5.856 3.515 1.00 49.94 256 TYR A O 1
ATOM 2071 N N . LEU A 1 257 ? 21.827 7.388 5.110 1.00 53.62 257 LEU A N 1
ATOM 2072 C CA . LEU A 1 257 ? 22.677 8.251 4.289 1.00 53.62 257 LEU A CA 1
ATOM 2073 C C . LEU A 1 257 ? 24.138 7.787 4.334 1.00 53.62 257 LEU A C 1
ATOM 2075 O O . LEU A 1 257 ? 24.668 7.425 5.383 1.00 53.62 257 LEU A O 1
ATOM 2079 N N . ASN A 1 258 ? 24.813 7.850 3.186 1.00 57.38 258 ASN A N 1
ATOM 2080 C CA . ASN A 1 258 ? 26.268 7.720 3.113 1.00 57.38 258 ASN A CA 1
ATOM 2081 C C . ASN A 1 258 ? 26.955 8.974 3.689 1.00 57.38 258 ASN A C 1
ATOM 2083 O O . ASN A 1 258 ? 26.299 9.963 4.021 1.00 57.38 258 ASN A O 1
ATOM 2087 N N . ASP A 1 259 ? 28.282 8.957 3.804 1.00 65.69 259 ASP A N 1
ATOM 2088 C CA . ASP A 1 259 ? 29.013 10.061 4.438 1.00 65.69 259 ASP A CA 1
ATOM 2089 C C . ASP A 1 259 ? 28.865 11.391 3.682 1.00 65.69 259 ASP A C 1
ATOM 2091 O O . ASP A 1 259 ? 28.767 12.441 4.313 1.00 65.69 259 ASP A O 1
ATOM 2095 N N . ALA A 1 260 ? 28.701 11.353 2.356 1.00 53.94 260 ALA A N 1
ATOM 2096 C CA . ALA A 1 260 ? 28.375 12.531 1.550 1.00 53.94 260 ALA A CA 1
ATOM 2097 C C . ALA A 1 260 ? 26.979 13.101 1.878 1.00 53.94 260 ALA A C 1
ATOM 2099 O O . ALA A 1 260 ? 26.826 14.308 2.049 1.00 53.94 260 ALA A O 1
ATOM 2100 N N . GLY A 1 261 ? 25.966 12.245 2.038 1.00 56.00 261 GLY A N 1
ATOM 2101 C CA . GLY A 1 261 ? 24.623 12.635 2.469 1.00 56.00 261 GLY A CA 1
ATOM 2102 C C . GLY A 1 261 ? 24.591 13.146 3.913 1.00 56.00 261 GLY A C 1
ATOM 2103 O O . GLY A 1 261 ? 23.897 14.118 4.217 1.00 56.00 261 GLY A O 1
ATOM 2104 N N . LYS A 1 262 ? 25.398 12.552 4.801 1.00 63.56 262 LYS A N 1
ATOM 2105 C CA . LYS A 1 262 ? 25.603 13.043 6.172 1.00 63.56 262 LYS A CA 1
ATOM 2106 C C . LYS A 1 262 ? 26.302 14.406 6.188 1.00 63.56 262 LYS A C 1
ATOM 2108 O O . LYS A 1 262 ? 25.926 15.249 7.000 1.00 63.56 262 LYS A O 1
ATOM 2113 N N . GLU A 1 263 ? 27.268 14.654 5.303 1.00 58.62 263 GLU A N 1
ATOM 2114 C CA . GLU A 1 263 ? 27.924 15.964 5.186 1.00 58.62 263 GLU A CA 1
ATOM 2115 C C . GLU A 1 263 ? 27.049 17.032 4.529 1.00 58.62 263 GLU A C 1
ATOM 2117 O O . GLU A 1 263 ? 27.032 18.181 4.977 1.00 58.62 263 GLU A O 1
ATOM 2122 N N . ALA A 1 264 ? 26.230 16.664 3.543 1.00 52.78 264 ALA A N 1
ATOM 2123 C CA . ALA A 1 264 ? 25.205 17.551 2.995 1.00 52.78 264 ALA A CA 1
ATOM 2124 C C . ALA A 1 264 ? 24.196 17.985 4.080 1.00 52.78 264 ALA A C 1
ATOM 2126 O O . ALA A 1 264 ? 23.780 19.146 4.122 1.00 52.78 264 ALA A O 1
ATOM 2127 N N . LEU A 1 265 ? 23.864 17.083 5.016 1.00 52.25 265 LEU A N 1
ATOM 2128 C CA . LEU A 1 265 ? 23.063 17.402 6.202 1.00 52.25 265 LEU A CA 1
ATOM 2129 C C . LEU A 1 265 ? 23.794 18.301 7.212 1.00 52.25 265 LEU A C 1
ATOM 2131 O O . LEU A 1 265 ? 23.136 19.053 7.924 1.00 52.25 265 LEU A O 1
ATOM 2135 N N . LYS A 1 266 ? 25.124 18.243 7.319 1.00 55.34 266 LYS A N 1
ATOM 2136 C CA . LYS A 1 266 ? 25.902 19.083 8.249 1.00 55.34 266 LYS A CA 1
ATOM 2137 C C . LYS A 1 266 ? 26.133 20.499 7.717 1.00 55.34 266 LYS A C 1
ATOM 2139 O O . LYS A 1 266 ? 26.042 21.452 8.482 1.00 55.34 266 LYS A O 1
ATOM 2144 N N . THR A 1 267 ? 26.395 20.642 6.420 1.00 44.22 267 THR A N 1
ATOM 2145 C CA . THR A 1 267 ? 26.786 21.917 5.787 1.00 44.22 267 THR A CA 1
ATOM 2146 C C . THR A 1 267 ? 25.610 22.842 5.463 1.00 44.22 267 THR A C 1
ATOM 2148 O O . THR A 1 267 ? 25.803 24.053 5.369 1.00 44.22 267 THR A O 1
ATOM 2151 N N . LYS A 1 268 ? 24.381 22.313 5.347 1.00 42.31 268 LYS A N 1
ATOM 2152 C CA . LYS A 1 268 ? 23.166 23.114 5.081 1.00 42.31 268 LYS A CA 1
ATOM 2153 C C . LYS A 1 268 ? 22.138 23.140 6.217 1.00 42.31 268 LYS A C 1
ATOM 2155 O O . LYS A 1 268 ? 21.241 23.978 6.182 1.00 42.31 268 LYS A O 1
ATOM 2160 N N . ALA A 1 269 ? 22.265 22.299 7.247 1.00 39.03 269 ALA A N 1
ATOM 2161 C CA . ALA A 1 269 ? 21.372 22.339 8.405 1.00 39.03 269 ALA A CA 1
ATOM 2162 C C . ALA A 1 269 ? 22.047 23.025 9.601 1.00 39.03 269 ALA A C 1
ATOM 2164 O O . ALA A 1 269 ? 22.921 22.459 10.256 1.00 39.03 269 ALA A O 1
ATOM 2165 N N . LYS A 1 270 ? 21.582 24.224 9.975 1.00 35.16 270 LYS A N 1
ATOM 2166 C CA . LYS A 1 270 ? 21.821 24.719 11.338 1.00 35.16 270 LYS A CA 1
ATOM 2167 C C . LYS A 1 270 ? 21.010 23.840 12.294 1.00 35.16 270 LYS A C 1
ATOM 2169 O O . LYS A 1 270 ? 19.780 23.925 12.364 1.00 35.16 270 LYS A O 1
ATOM 2174 N N . TRP A 1 271 ? 21.687 22.967 13.035 1.00 35.38 271 TRP A N 1
ATOM 2175 C CA . TRP A 1 271 ? 21.098 22.161 14.106 1.00 35.38 271 TRP A CA 1
ATOM 2176 C C . TRP A 1 271 ? 20.683 23.065 15.284 1.00 35.38 271 TRP A C 1
ATOM 2178 O O . TRP A 1 271 ? 21.331 23.115 16.315 1.00 35.38 271 TRP A O 1
ATOM 2188 N N . GLY A 1 272 ? 19.603 23.833 15.128 1.00 34.44 272 GLY A N 1
ATOM 2189 C CA . GLY A 1 272 ? 18.898 24.468 16.239 1.00 34.44 272 GLY A CA 1
ATOM 2190 C C . GLY A 1 272 ? 18.413 23.452 17.281 1.00 34.44 272 GLY A C 1
ATOM 2191 O O . GLY A 1 272 ? 18.036 22.335 16.913 1.00 34.44 272 GLY A O 1
ATOM 2192 N N . LYS A 1 273 ? 18.473 23.913 18.535 1.00 34.34 273 LYS A N 1
ATOM 2193 C CA . LYS A 1 273 ? 18.037 23.356 19.828 1.00 34.34 273 LYS A CA 1
ATOM 2194 C C . LYS A 1 273 ? 16.666 22.635 19.795 1.00 34.34 273 LYS A C 1
ATOM 2196 O O . LYS A 1 273 ? 15.947 22.777 18.813 1.00 34.34 273 LYS A O 1
ATOM 2201 N N . PRO A 1 274 ? 16.297 21.868 20.844 1.00 34.53 274 PRO A N 1
ATOM 2202 C CA . PRO A 1 274 ? 15.083 21.034 20.896 1.00 34.53 274 PRO A CA 1
ATOM 2203 C C . PRO A 1 274 ? 13.779 21.853 21.042 1.00 34.53 274 PRO A C 1
ATOM 2205 O O . PRO A 1 274 ? 13.003 21.645 21.966 1.00 34.53 274 PRO A O 1
ATOM 2208 N N . ASP A 1 275 ? 13.537 22.810 20.146 1.00 37.22 275 ASP A N 1
ATOM 2209 C CA . ASP A 1 275 ? 12.437 23.784 20.210 1.00 37.22 275 ASP A CA 1
ATOM 2210 C C . ASP A 1 275 ? 11.219 23.427 19.340 1.00 37.22 275 ASP A C 1
ATOM 2212 O O . ASP A 1 275 ? 10.324 24.249 19.153 1.00 37.22 275 ASP A O 1
ATOM 2216 N N . GLY A 1 276 ? 11.143 22.209 18.800 1.00 38.16 276 GLY A N 1
ATOM 2217 C CA . GLY A 1 276 ? 9.927 21.768 18.121 1.00 38.16 276 GLY A CA 1
ATOM 2218 C C . GLY A 1 276 ? 9.802 22.159 16.641 1.00 38.16 276 GLY A C 1
ATOM 2219 O O . GLY A 1 276 ? 8.741 21.947 16.054 1.00 38.16 276 GLY A O 1
ATOM 2220 N N . LYS A 1 277 ? 10.819 22.766 16.011 1.00 38.69 277 LYS A N 1
ATOM 2221 C CA . LYS A 1 277 ? 10.715 23.224 14.610 1.00 38.69 277 LYS A CA 1
ATOM 2222 C C . LYS A 1 277 ? 11.140 22.147 13.604 1.00 38.69 277 LYS A C 1
ATOM 2224 O O . LYS A 1 277 ? 12.291 21.709 13.592 1.00 38.69 277 LYS A O 1
ATOM 2229 N N . ILE A 1 278 ? 10.216 21.768 12.712 1.00 41.00 278 ILE A N 1
ATOM 2230 C CA . ILE A 1 278 ? 10.488 20.926 11.533 1.00 41.00 278 ILE A CA 1
ATOM 2231 C C . ILE A 1 278 ? 11.497 21.664 10.646 1.00 41.00 278 ILE A C 1
ATOM 2233 O O . ILE A 1 278 ? 11.219 22.773 10.192 1.00 41.00 278 ILE A O 1
ATOM 2237 N N . LYS A 1 279 ? 12.665 21.060 10.402 1.00 52.41 279 LYS A N 1
ATOM 2238 C CA . LYS A 1 279 ? 13.676 21.615 9.494 1.00 52.41 279 LYS A CA 1
ATOM 2239 C C . LYS A 1 279 ? 13.583 20.964 8.135 1.00 52.41 279 LYS A C 1
ATOM 2241 O O . LYS A 1 279 ? 13.509 19.742 8.018 1.00 52.41 279 LYS A O 1
ATOM 2246 N N . THR A 1 280 ? 13.612 21.806 7.126 1.00 45.16 280 THR A N 1
ATOM 2247 C CA . THR A 1 280 ? 13.532 21.443 5.728 1.00 45.16 280 THR A CA 1
ATOM 2248 C C . THR A 1 280 ? 14.951 21.242 5.178 1.00 45.16 280 THR A C 1
ATOM 2250 O O . THR A 1 280 ? 15.862 22.010 5.479 1.00 45.16 280 THR A O 1
ATOM 2253 N N . VAL A 1 281 ? 15.179 20.155 4.441 1.00 50.88 281 VAL A N 1
ATOM 2254 C CA . VAL A 1 281 ? 16.438 19.859 3.744 1.00 50.88 281 VAL A CA 1
ATOM 2255 C C . VAL A 1 281 ? 16.193 19.785 2.244 1.00 50.88 281 VAL A C 1
ATOM 2257 O O . VAL A 1 281 ? 15.155 19.260 1.833 1.00 50.88 281 VAL A O 1
ATOM 2260 N N . PRO A 1 282 ? 17.126 20.259 1.404 1.00 54.62 282 PRO A N 1
ATOM 2261 C CA . PRO A 1 282 ? 17.025 20.079 -0.035 1.00 54.62 282 PRO A CA 1
ATOM 2262 C C . PRO A 1 282 ? 16.900 18.599 -0.394 1.00 54.62 282 PRO A C 1
ATOM 2264 O O . PRO A 1 282 ? 17.503 17.731 0.241 1.00 54.62 282 PRO A O 1
ATOM 2267 N N . PHE A 1 283 ? 16.129 18.310 -1.433 1.00 55.94 283 PHE A N 1
ATOM 2268 C CA . PHE A 1 283 ? 16.029 16.960 -1.964 1.00 55.94 283 PHE A CA 1
ATOM 2269 C C . PHE A 1 283 ? 17.359 16.555 -2.627 1.00 55.94 283 PHE A C 1
ATOM 2271 O O . PHE A 1 283 ? 17.834 17.261 -3.515 1.00 55.94 283 PHE A O 1
ATOM 2278 N N . THR A 1 284 ? 17.962 15.433 -2.216 1.00 60.97 284 THR A N 1
ATOM 2279 C CA . THR A 1 284 ? 19.184 14.889 -2.844 1.00 60.97 284 THR A CA 1
ATOM 2280 C C . THR A 1 284 ? 18.958 13.460 -3.358 1.00 60.97 284 THR A C 1
ATOM 2282 O O . THR A 1 284 ? 18.088 12.755 -2.829 1.00 60.97 284 THR A O 1
ATOM 2285 N N . PRO A 1 285 ? 19.719 12.993 -4.369 1.00 65.75 285 PRO A N 1
ATOM 2286 C CA . PRO A 1 285 ? 19.663 11.602 -4.829 1.00 65.75 285 PRO A CA 1
ATOM 2287 C C . PRO A 1 285 ? 19.901 10.574 -3.710 1.00 65.75 285 PRO A C 1
ATOM 2289 O O . PRO A 1 285 ? 19.252 9.529 -3.682 1.00 65.75 285 PRO A O 1
ATOM 2292 N N . GLU A 1 286 ? 20.776 10.882 -2.752 1.00 62.97 286 GLU A N 1
ATOM 2293 C CA . GLU A 1 286 ? 21.095 10.024 -1.606 1.00 62.97 286 GLU A CA 1
ATOM 2294 C C . GLU A 1 286 ? 19.901 9.915 -0.657 1.00 62.97 286 GLU A C 1
ATOM 2296 O O . GLU A 1 286 ? 19.537 8.812 -0.255 1.00 62.97 286 GLU A O 1
ATOM 2301 N N . LEU A 1 287 ? 19.243 11.038 -0.348 1.00 59.56 287 LEU A N 1
ATOM 2302 C CA . LEU A 1 287 ? 18.038 11.055 0.482 1.00 59.56 287 LEU A CA 1
ATOM 2303 C C . LEU A 1 287 ? 16.885 10.302 -0.192 1.00 59.56 287 LEU A C 1
ATOM 2305 O O . LEU A 1 287 ? 16.146 9.564 0.461 1.00 59.56 287 LEU A O 1
ATOM 2309 N N . LEU A 1 288 ? 16.749 10.443 -1.511 1.00 62.88 288 LEU A N 1
ATOM 2310 C CA . LEU A 1 288 ? 15.798 9.663 -2.294 1.00 62.88 288 LEU A CA 1
ATOM 2311 C C . LEU A 1 288 ? 16.096 8.159 -2.209 1.00 62.88 288 LEU A C 1
ATOM 2313 O O . LEU A 1 288 ? 15.175 7.367 -2.011 1.00 62.88 288 LEU A O 1
ATOM 2317 N N . SER A 1 289 ? 17.364 7.767 -2.337 1.00 65.88 289 SER A N 1
ATOM 2318 C CA . SER A 1 289 ? 17.796 6.370 -2.232 1.00 65.88 289 SER A CA 1
ATOM 2319 C C . SER A 1 289 ? 17.556 5.797 -0.832 1.00 65.88 289 SER A C 1
ATOM 2321 O O . SER A 1 289 ? 17.010 4.704 -0.700 1.00 65.88 289 SER A O 1
ATOM 2323 N N . ALA A 1 290 ? 17.890 6.551 0.216 1.00 61.94 290 ALA A N 1
ATOM 2324 C CA . ALA A 1 290 ? 17.633 6.188 1.607 1.00 61.94 290 ALA A CA 1
ATOM 2325 C C . ALA A 1 290 ? 16.137 5.955 1.861 1.00 61.94 290 ALA A C 1
ATOM 2327 O O . ALA A 1 290 ? 15.739 4.932 2.418 1.00 61.94 290 ALA A O 1
ATOM 2328 N N . ARG A 1 291 ? 15.286 6.863 1.373 1.00 62.00 291 ARG A N 1
ATOM 2329 C CA . ARG A 1 291 ? 13.830 6.725 1.486 1.00 62.00 291 ARG A CA 1
ATOM 2330 C C . ARG A 1 291 ? 13.318 5.513 0.731 1.00 62.00 291 ARG A C 1
ATOM 2332 O O . ARG A 1 291 ? 12.522 4.771 1.294 1.00 62.00 291 ARG A O 1
ATOM 2339 N N . ARG A 1 292 ? 13.792 5.288 -0.503 1.00 65.62 292 ARG A N 1
ATOM 2340 C CA . ARG A 1 292 ? 13.492 4.074 -1.286 1.00 65.62 292 ARG A CA 1
ATOM 2341 C C . ARG A 1 292 ? 13.779 2.824 -0.474 1.00 65.62 292 ARG A C 1
ATOM 2343 O O . ARG A 1 292 ? 12.902 1.980 -0.328 1.00 65.62 292 ARG A O 1
ATOM 2350 N N . GLN A 1 293 ? 14.963 2.764 0.123 1.00 65.56 293 GLN A N 1
ATOM 2351 C CA . GLN A 1 293 ? 15.360 1.639 0.951 1.00 65.56 293 GLN A CA 1
ATOM 2352 C C . GLN A 1 293 ? 14.488 1.488 2.204 1.00 65.56 293 GLN A C 1
ATOM 2354 O O . GLN A 1 293 ? 14.198 0.363 2.599 1.00 65.56 293 GLN A O 1
ATOM 2359 N N . ALA A 1 294 ? 14.039 2.590 2.805 1.00 64.38 294 ALA A N 1
ATOM 2360 C CA . ALA A 1 294 ? 13.139 2.583 3.954 1.00 64.38 294 ALA A CA 1
ATOM 2361 C C . ALA A 1 294 ? 11.721 2.091 3.610 1.00 64.38 294 ALA A C 1
ATOM 2363 O O . ALA A 1 294 ? 11.173 1.297 4.366 1.00 64.38 294 ALA A O 1
ATOM 2364 N N . ALA A 1 295 ? 11.127 2.502 2.480 1.00 65.75 295 ALA A N 1
ATOM 2365 C CA . ALA A 1 295 ? 9.814 1.977 2.071 1.00 65.75 295 ALA A CA 1
ATOM 2366 C C . ALA A 1 295 ? 9.876 0.512 1.646 1.00 65.75 295 ALA A C 1
ATOM 2368 O O . ALA A 1 295 ? 8.909 -0.216 1.845 1.00 65.75 295 ALA A O 1
ATOM 2369 N N . ILE A 1 296 ? 11.009 0.086 1.082 1.00 69.50 296 ILE A N 1
ATOM 2370 C CA . ILE A 1 296 ? 11.283 -1.333 0.885 1.00 69.50 296 ILE A CA 1
ATOM 2371 C C . ILE A 1 296 ? 11.324 -2.001 2.254 1.00 69.50 296 ILE A C 1
ATOM 2373 O O . ILE A 1 296 ? 10.498 -2.854 2.520 1.00 69.50 296 ILE A O 1
ATOM 2377 N N . ASN A 1 297 ? 12.188 -1.548 3.161 1.00 70.88 297 ASN A N 1
ATOM 2378 C CA . ASN A 1 297 ? 12.353 -2.094 4.508 1.00 70.88 297 ASN A CA 1
ATOM 2379 C C . ASN A 1 297 ? 11.279 -1.611 5.499 1.00 70.88 297 ASN A C 1
ATOM 2381 O O . ASN A 1 297 ? 11.607 -1.290 6.644 1.00 70.88 297 ASN A O 1
ATOM 2385 N N . TYR A 1 298 ? 10.014 -1.526 5.083 1.00 72.94 298 TYR A N 1
ATOM 2386 C CA . TYR A 1 298 ? 8.979 -0.866 5.879 1.00 72.94 298 TYR A CA 1
ATOM 2387 C C . TYR A 1 298 ? 8.770 -1.515 7.256 1.00 72.94 298 TYR A C 1
ATOM 2389 O O . TYR A 1 298 ? 8.434 -0.814 8.203 1.00 72.94 298 TYR A O 1
ATOM 2397 N N . GLN A 1 299 ? 9.044 -2.814 7.414 1.00 76.19 299 GLN A N 1
ATOM 2398 C CA . GLN A 1 299 ? 8.993 -3.494 8.714 1.00 76.19 299 GLN A CA 1
ATOM 2399 C C . GLN A 1 299 ? 9.981 -2.888 9.727 1.00 76.19 299 GLN A C 1
ATOM 2401 O O . GLN A 1 299 ? 9.669 -2.781 10.903 1.00 76.19 299 GLN A O 1
ATOM 2406 N N . LYS A 1 300 ? 11.132 -2.358 9.284 1.00 69.62 300 LYS A N 1
ATOM 2407 C CA . LYS A 1 300 ? 12.065 -1.612 10.158 1.00 69.62 300 LYS A CA 1
ATOM 2408 C C . LYS A 1 300 ? 11.533 -0.233 10.572 1.00 69.62 300 LYS A C 1
ATOM 2410 O O . LYS A 1 300 ? 12.109 0.436 11.434 1.00 69.62 300 LYS A O 1
ATOM 2415 N N . LEU A 1 301 ? 10.469 0.238 9.921 1.00 61.88 301 LEU A N 1
ATOM 2416 C CA . LEU A 1 301 ? 9.761 1.460 10.298 1.00 61.88 301 LEU A CA 1
ATOM 2417 C C . LEU A 1 301 ? 8.736 1.209 11.401 1.00 61.88 301 LEU A C 1
ATOM 2419 O O . LEU A 1 301 ? 8.271 2.183 11.988 1.00 61.88 301 LEU A O 1
ATOM 2423 N N . VAL A 1 302 ? 8.422 -0.052 11.715 1.00 63.41 302 VAL A N 1
ATOM 2424 C CA . VAL A 1 302 ? 7.665 -0.404 12.915 1.00 63.41 302 VAL A CA 1
ATOM 2425 C C . VAL A 1 302 ? 8.489 0.028 14.118 1.00 63.41 302 VAL A C 1
ATOM 2427 O O . VAL A 1 302 ? 9.657 -0.327 14.265 1.00 63.41 302 VAL A O 1
ATOM 2430 N N . LEU A 1 303 ? 7.917 0.914 14.923 1.00 59.38 303 LEU A N 1
ATOM 2431 C CA . LEU A 1 303 ? 8.627 1.541 16.022 1.00 59.38 303 LEU A CA 1
ATOM 2432 C C . LEU A 1 303 ? 8.339 0.753 17.299 1.00 59.38 303 LEU A C 1
ATOM 2434 O O . LEU A 1 303 ? 7.269 0.908 17.872 1.00 59.38 303 LEU A O 1
ATOM 2438 N N . ASP A 1 304 ? 9.304 -0.033 17.781 1.00 56.22 304 ASP A N 1
ATOM 2439 C CA . ASP A 1 304 ? 9.154 -0.741 19.065 1.00 56.22 304 ASP A CA 1
ATOM 2440 C C . ASP A 1 304 ? 9.024 0.237 20.251 1.00 56.22 304 ASP A C 1
ATOM 2442 O O . ASP A 1 304 ? 8.345 -0.047 21.234 1.00 56.22 304 ASP A O 1
ATOM 2446 N N . GLN A 1 305 ? 9.656 1.415 20.155 1.00 46.59 305 GLN A N 1
ATOM 2447 C CA . GLN A 1 305 ? 9.744 2.401 21.246 1.00 46.59 305 GLN A CA 1
ATOM 2448 C C . GLN A 1 305 ? 8.910 3.671 21.033 1.00 46.59 305 GLN A C 1
ATOM 2450 O O . GLN A 1 305 ? 8.779 4.478 21.951 1.00 46.59 305 GLN A O 1
ATOM 2455 N N . TYR A 1 306 ? 8.359 3.887 19.837 1.00 47.97 306 TYR A N 1
ATOM 2456 C CA . TYR A 1 306 ? 7.559 5.079 19.549 1.00 47.97 306 TYR A CA 1
ATOM 2457 C C . TYR A 1 306 ? 6.137 4.676 19.196 1.00 47.97 306 TYR A C 1
ATOM 2459 O O . TYR A 1 306 ? 5.888 3.632 18.607 1.00 47.97 306 TYR A O 1
ATOM 2467 N N . SER A 1 307 ? 5.186 5.526 19.553 1.00 47.53 307 SER A N 1
ATOM 2468 C CA . SER A 1 307 ? 3.768 5.195 19.478 1.00 47.53 307 SER A CA 1
ATOM 2469 C C . SER A 1 307 ? 3.213 5.059 18.056 1.00 47.53 307 SER A C 1
ATOM 2471 O O . SER A 1 307 ? 2.162 4.446 17.918 1.00 47.53 307 SER A O 1
ATOM 2473 N N . TYR A 1 308 ? 3.872 5.591 17.010 1.00 55.16 308 TYR A N 1
ATOM 2474 C CA . TYR A 1 308 ? 3.257 5.725 15.677 1.00 55.16 308 TYR A CA 1
ATOM 2475 C C . TYR A 1 308 ? 4.223 5.460 14.504 1.00 55.16 308 TYR A C 1
ATOM 2477 O O . TYR A 1 308 ? 5.018 6.325 14.137 1.00 55.16 308 TYR A O 1
ATOM 2485 N N . GLY A 1 309 ? 4.112 4.293 13.861 1.00 63.00 309 GLY A N 1
ATOM 2486 C CA . GLY A 1 309 ? 4.796 3.958 12.602 1.00 63.00 309 GLY A CA 1
ATOM 2487 C C . GLY A 1 309 ? 4.016 4.406 11.362 1.00 63.00 309 GLY A C 1
ATOM 2488 O O . GLY A 1 309 ? 3.677 3.573 10.524 1.00 63.00 309 GLY A O 1
ATOM 2489 N N . GLU A 1 310 ? 3.644 5.687 11.255 1.00 70.94 310 GLU A N 1
ATOM 2490 C CA . GLU A 1 310 ? 2.846 6.144 10.108 1.00 70.94 310 GLU A CA 1
ATOM 2491 C C . GLU A 1 310 ? 3.625 6.071 8.786 1.00 70.94 310 GLU A C 1
ATOM 2493 O O . GLU A 1 310 ? 4.737 6.586 8.661 1.00 70.94 310 GLU A O 1
ATOM 2498 N N . VAL A 1 311 ? 2.993 5.472 7.776 1.00 76.56 311 VAL A N 1
ATOM 2499 C CA . VAL A 1 311 ? 3.475 5.397 6.401 1.00 76.56 311 VAL A CA 1
ATOM 2500 C C . VAL A 1 311 ? 2.408 5.849 5.405 1.00 76.56 311 VAL A C 1
ATOM 2502 O O . VAL A 1 311 ? 1.211 5.733 5.658 1.00 76.56 311 VAL A O 1
ATOM 2505 N N . THR A 1 312 ? 2.822 6.355 4.242 1.00 83.19 312 THR A N 1
ATOM 2506 C CA . THR A 1 312 ? 1.893 6.611 3.131 1.00 83.19 312 THR A CA 1
ATOM 2507 C C . THR A 1 312 ? 1.630 5.311 2.384 1.00 83.19 312 THR A C 1
ATOM 2509 O O . THR A 1 312 ? 2.569 4.661 1.926 1.00 83.19 312 THR A O 1
ATOM 2512 N N . ILE A 1 313 ? 0.360 4.952 2.214 1.00 87.38 313 ILE A N 1
ATOM 2513 C CA . ILE A 1 313 ? -0.063 3.717 1.554 1.00 87.38 313 ILE A CA 1
ATOM 2514 C C . ILE A 1 313 ? -0.952 4.035 0.355 1.00 87.38 313 ILE A C 1
ATOM 2516 O O . ILE A 1 313 ? -1.916 4.804 0.431 1.00 87.38 313 ILE A O 1
ATOM 2520 N N . ALA A 1 314 ? -0.639 3.390 -0.764 1.00 91.88 314 ALA A N 1
ATOM 2521 C CA . ALA A 1 314 ? -1.510 3.304 -1.921 1.00 91.88 314 ALA A CA 1
ATOM 2522 C C . ALA A 1 314 ? -2.470 2.120 -1.734 1.00 91.88 314 ALA A C 1
ATOM 2524 O O . ALA A 1 314 ? -2.179 1.014 -2.175 1.00 91.88 314 ALA A O 1
ATOM 2525 N N . TYR A 1 315 ? -3.600 2.352 -1.066 1.00 93.75 315 TYR A N 1
ATOM 2526 C CA . TYR A 1 315 ? -4.634 1.338 -0.820 1.00 93.75 315 TYR A CA 1
ATOM 2527 C C . TYR A 1 315 ? -5.249 0.829 -2.113 1.00 93.75 315 TYR A C 1
ATOM 2529 O O . TYR A 1 315 ? -5.795 1.644 -2.849 1.00 93.75 315 TYR A O 1
ATOM 2537 N N . ARG A 1 316 ? -5.199 -0.477 -2.381 1.00 94.88 316 ARG A N 1
ATOM 2538 C CA . ARG A 1 316 ? -5.869 -1.134 -3.513 1.00 94.88 316 ARG A CA 1
ATOM 2539 C C . ARG A 1 316 ? -6.653 -2.354 -3.022 1.00 94.88 316 ARG A C 1
ATOM 2541 O O . ARG A 1 316 ? -6.535 -2.742 -1.861 1.00 94.88 316 ARG A O 1
ATOM 2548 N N . LYS A 1 317 ? -7.493 -2.932 -3.883 1.00 93.19 317 LYS A N 1
ATOM 2549 C CA . LYS A 1 317 ? -8.228 -4.154 -3.541 1.00 93.19 317 LYS A CA 1
ATOM 2550 C C . LYS A 1 317 ? -7.256 -5.312 -3.301 1.00 93.19 317 LYS A C 1
ATOM 2552 O O . LYS A 1 317 ? -6.526 -5.713 -4.207 1.00 93.19 317 LYS A O 1
ATOM 2557 N N . HIS A 1 318 ? -7.323 -5.852 -2.095 1.00 94.50 318 HIS A N 1
ATOM 2558 C CA . HIS A 1 318 ? -6.662 -7.082 -1.686 1.00 94.50 318 HIS A CA 1
ATOM 2559 C C . HIS A 1 318 ? -7.637 -8.251 -1.883 1.00 94.50 318 HIS A C 1
ATOM 2561 O O . HIS A 1 318 ? -8.828 -8.096 -1.606 1.00 94.50 318 HIS A O 1
ATOM 2567 N N . GLU A 1 319 ? -7.184 -9.417 -2.344 1.00 93.62 319 GLU A N 1
ATOM 2568 C CA . GLU A 1 319 ? -8.133 -10.508 -2.650 1.00 93.62 319 GLU A CA 1
ATOM 2569 C C . GLU A 1 319 ? -8.696 -11.232 -1.414 1.00 93.62 319 GLU A C 1
ATOM 2571 O O . GLU A 1 319 ? -9.809 -11.743 -1.474 1.00 93.62 319 GLU A O 1
ATOM 2576 N N . GLY A 1 320 ? -7.990 -11.229 -0.281 1.00 89.94 320 GLY A N 1
ATOM 2577 C CA . GLY A 1 320 ? -8.407 -11.863 0.985 1.00 89.94 320 GLY A CA 1
ATOM 2578 C C . GLY A 1 320 ? -9.524 -11.153 1.761 1.00 89.94 320 GLY A C 1
ATOM 2579 O O . GLY A 1 320 ? -9.544 -11.188 2.985 1.00 89.94 320 GLY A O 1
ATOM 2580 N N . GLY A 1 321 ? -10.431 -10.450 1.080 1.00 89.50 321 GLY A N 1
ATOM 2581 C CA . GLY A 1 321 ? -11.566 -9.782 1.730 1.00 89.50 321 GLY A CA 1
ATOM 2582 C C . GLY A 1 321 ? -11.239 -8.458 2.432 1.00 89.50 321 GLY A C 1
ATOM 2583 O O . GLY A 1 321 ? -12.025 -8.012 3.264 1.00 89.50 321 GLY A O 1
ATOM 2584 N N . PHE A 1 322 ? -10.119 -7.808 2.091 1.00 94.56 322 PHE A N 1
ATOM 2585 C CA . PHE A 1 322 ? -9.770 -6.472 2.593 1.00 94.56 322 PHE A CA 1
ATOM 2586 C C . PHE A 1 322 ? -10.144 -5.365 1.592 1.00 94.56 322 PHE A C 1
ATOM 2588 O O . PHE A 1 322 ? -10.212 -5.615 0.383 1.00 94.56 322 PHE A O 1
ATOM 2595 N N . PRO A 1 323 ? -10.345 -4.112 2.045 1.00 94.69 323 PRO A N 1
ATOM 2596 C CA . PRO A 1 323 ? -10.201 -3.602 3.413 1.00 94.69 323 PRO A CA 1
ATOM 2597 C C . PRO A 1 323 ? -11.249 -4.170 4.369 1.00 94.69 323 PRO A C 1
ATOM 2599 O O . PRO A 1 323 ? -12.402 -4.342 3.981 1.00 94.69 323 PRO A O 1
ATOM 2602 N N . LEU A 1 324 ? -10.866 -4.375 5.630 1.00 94.94 324 LEU A N 1
ATOM 2603 C CA . LEU A 1 324 ? -11.841 -4.563 6.703 1.00 94.94 324 LEU A CA 1
ATOM 2604 C C . LEU A 1 324 ? -12.141 -3.211 7.340 1.00 94.94 324 LEU A C 1
ATOM 2606 O O . LEU A 1 324 ? -11.228 -2.510 7.783 1.00 94.94 324 LEU A O 1
ATOM 2610 N N . PHE A 1 325 ? -13.422 -2.857 7.384 1.00 93.25 325 PHE A N 1
ATOM 2611 C CA . PHE A 1 325 ? -13.901 -1.665 8.070 1.00 93.25 325 PHE A CA 1
ATOM 2612 C C . PHE A 1 325 ? -14.331 -2.049 9.473 1.00 93.25 325 PHE A C 1
ATOM 2614 O O . PHE A 1 325 ? -15.225 -2.880 9.652 1.00 93.25 325 PHE A O 1
ATOM 2621 N N . THR A 1 326 ? -13.697 -1.447 10.465 1.00 93.50 326 THR A N 1
ATOM 2622 C CA . THR A 1 326 ? -13.863 -1.847 11.851 1.00 93.50 326 THR A CA 1
ATOM 2623 C C . THR A 1 326 ? -14.141 -0.666 12.759 1.00 93.50 326 THR A C 1
ATOM 2625 O O . THR A 1 326 ? -13.891 0.491 12.419 1.00 93.50 326 THR A O 1
ATOM 2628 N N . MET A 1 327 ? -14.675 -0.970 13.932 1.00 91.19 327 MET A N 1
ATOM 2629 C CA . MET A 1 327 ? -14.968 0.001 14.971 1.00 91.19 327 MET A CA 1
ATOM 2630 C C . MET A 1 327 ? -14.527 -0.577 16.308 1.00 91.19 327 MET A C 1
ATOM 2632 O O . MET A 1 327 ? -14.825 -1.731 16.608 1.00 91.19 327 MET A O 1
ATOM 2636 N N . PHE A 1 328 ? -13.796 0.195 17.105 1.00 90.56 328 PHE A N 1
ATOM 2637 C CA . PHE A 1 328 ? -13.334 -0.290 18.401 1.00 90.56 328 PHE A CA 1
ATOM 2638 C C . PHE A 1 328 ? -14.497 -0.364 19.401 1.00 90.56 328 PHE A C 1
ATOM 2640 O O . PHE A 1 328 ? -15.243 0.602 19.568 1.00 90.56 328 PHE A O 1
ATOM 2647 N N . SER A 1 329 ? -14.639 -1.511 20.060 1.00 88.81 329 SER A N 1
ATOM 2648 C CA . SER A 1 329 ? -15.558 -1.761 21.167 1.00 88.81 329 SER A CA 1
ATOM 2649 C C . SER A 1 329 ? -14.762 -1.777 22.468 1.00 88.81 329 SER A C 1
ATOM 2651 O O . SER A 1 329 ? -13.897 -2.633 22.666 1.00 88.81 329 SER A O 1
ATOM 2653 N N . HIS A 1 330 ? -15.044 -0.818 23.352 1.00 85.38 330 HIS A N 1
ATOM 2654 C CA . HIS A 1 330 ? -14.428 -0.770 24.679 1.00 85.38 330 HIS A CA 1
ATOM 2655 C C . HIS A 1 330 ? -14.894 -1.933 25.562 1.00 85.38 330 HIS A C 1
ATOM 2657 O O . HIS A 1 330 ? -14.084 -2.477 26.313 1.00 85.38 330 HIS A O 1
ATOM 2663 N N . ASP A 1 331 ? -16.159 -2.337 25.426 1.00 86.56 331 ASP A N 1
ATOM 2664 C CA . ASP A 1 331 ? -16.757 -3.427 26.201 1.00 86.56 331 ASP A CA 1
ATOM 2665 C C . ASP A 1 331 ? -16.118 -4.770 25.833 1.00 86.56 331 ASP A C 1
ATOM 2667 O O . ASP A 1 331 ? -15.705 -5.534 26.707 1.00 86.56 331 ASP A O 1
ATOM 2671 N N . ASP A 1 332 ? -15.942 -5.013 24.532 1.00 87.38 332 ASP A N 1
ATOM 2672 C CA . ASP A 1 332 ? -15.358 -6.259 24.025 1.00 87.38 332 ASP A CA 1
ATOM 2673 C C . ASP A 1 332 ? -13.823 -6.233 23.963 1.00 87.38 332 ASP A C 1
ATOM 2675 O O . ASP A 1 332 ? -13.201 -7.250 23.650 1.00 87.38 332 ASP A O 1
ATOM 2679 N N . LYS A 1 333 ? -13.198 -5.075 24.230 1.00 89.50 333 LYS A N 1
ATOM 2680 C CA . LYS A 1 333 ? -11.749 -4.833 24.092 1.00 89.50 333 LYS A CA 1
ATOM 2681 C C . LYS A 1 333 ? -11.206 -5.323 22.742 1.00 89.50 333 LYS A C 1
ATOM 2683 O O . LYS A 1 333 ? -10.232 -6.076 22.663 1.00 89.50 333 LYS A O 1
ATOM 2688 N N . GLY A 1 334 ? -11.869 -4.920 21.665 1.00 92.56 334 GLY A N 1
ATOM 2689 C CA . GLY A 1 334 ? -11.545 -5.385 20.321 1.00 92.56 334 GLY A CA 1
ATOM 2690 C C . GLY A 1 334 ? -12.198 -4.555 19.227 1.00 92.56 334 GLY A C 1
ATOM 2691 O O . GLY A 1 334 ? -12.914 -3.595 19.489 1.00 92.56 334 GLY A O 1
ATOM 2692 N N . PHE A 1 335 ? -11.941 -4.919 17.976 1.00 93.69 335 PHE A N 1
ATOM 2693 C CA . PHE A 1 335 ? -12.471 -4.229 16.807 1.00 93.69 335 PHE A CA 1
ATOM 2694 C C . PHE A 1 335 ? -13.604 -5.041 16.183 1.00 93.69 335 PHE A C 1
ATOM 2696 O O . PHE A 1 335 ? -13.376 -6.127 15.650 1.00 93.69 335 PHE A O 1
ATOM 2703 N N . LEU A 1 336 ? -14.816 -4.495 16.228 1.00 93.56 336 LEU A N 1
ATOM 2704 C CA . LEU A 1 336 ? -15.997 -5.046 15.572 1.00 93.56 336 LEU A CA 1
ATOM 2705 C C . LEU A 1 336 ? -15.856 -4.899 14.062 1.00 93.56 336 LEU A C 1
ATOM 2707 O O . LEU A 1 336 ? -15.593 -3.797 13.575 1.00 93.56 336 LEU A O 1
ATOM 2711 N N . VAL A 1 337 ? -16.057 -5.986 13.322 1.00 93.69 337 VAL A N 1
ATOM 2712 C CA . VAL A 1 337 ? -16.017 -5.976 11.857 1.00 93.69 337 VAL A CA 1
ATOM 2713 C C . VAL A 1 337 ? -17.385 -5.599 11.288 1.00 93.69 337 VAL A C 1
ATOM 2715 O O . VAL A 1 337 ? -18.435 -6.101 11.702 1.00 93.69 337 VAL A O 1
ATOM 2718 N N . GLY A 1 338 ? -17.381 -4.713 10.297 1.00 91.88 338 GLY A N 1
ATOM 2719 C CA . GLY A 1 338 ? -18.588 -4.312 9.595 1.00 91.88 338 GLY A CA 1
ATOM 2720 C C . GLY A 1 338 ? -18.384 -4.090 8.109 1.00 91.88 338 GLY A C 1
ATOM 2721 O O . GLY A 1 338 ? -17.279 -4.156 7.569 1.00 91.88 338 GLY A O 1
ATOM 2722 N N . THR A 1 339 ? -19.500 -3.849 7.445 1.00 90.31 339 THR A N 1
ATOM 2723 C CA . THR A 1 339 ? -19.570 -3.473 6.040 1.00 90.31 339 THR A CA 1
ATOM 2724 C C . THR A 1 339 ? -19.908 -2.006 5.921 1.00 90.31 339 THR A C 1
ATOM 2726 O O . THR A 1 339 ? -20.446 -1.395 6.840 1.00 90.31 339 THR A O 1
ATOM 2729 N N . VAL A 1 340 ? -19.616 -1.446 4.758 1.00 85.81 340 VAL A N 1
ATOM 2730 C CA . VAL A 1 340 ? -19.967 -0.070 4.451 1.00 85.81 340 VAL A CA 1
ATOM 2731 C C . VAL A 1 340 ? -20.942 -0.070 3.296 1.00 85.81 340 VAL A C 1
ATOM 2733 O O . VAL A 1 340 ? -20.588 -0.491 2.193 1.00 85.81 340 VAL A O 1
ATOM 2736 N N . ASP A 1 341 ? -22.139 0.438 3.557 1.00 82.19 341 ASP A N 1
ATOM 2737 C CA . ASP A 1 341 ? -23.189 0.622 2.567 1.00 82.19 341 ASP A CA 1
ATOM 2738 C C . ASP A 1 341 ? -23.675 2.071 2.592 1.00 82.19 341 ASP A C 1
ATOM 2740 O O . ASP A 1 341 ? -23.922 2.622 3.659 1.00 82.19 341 ASP A O 1
ATOM 2744 N N . ASN A 1 342 ? -23.756 2.707 1.420 1.00 80.38 342 ASN A N 1
ATOM 2745 C CA . ASN A 1 342 ? -24.105 4.131 1.284 1.00 80.38 342 ASN A CA 1
ATOM 2746 C C . ASN A 1 342 ? -23.374 5.034 2.299 1.00 80.38 342 ASN A C 1
ATOM 2748 O O . ASN A 1 342 ? -23.975 5.844 3.000 1.00 80.38 342 ASN A O 1
ATOM 2752 N N . ASP A 1 343 ? -22.062 4.808 2.424 1.00 75.69 343 ASP A N 1
ATOM 2753 C CA . ASP A 1 343 ? -21.146 5.496 3.345 1.00 75.69 343 ASP A CA 1
ATOM 2754 C C . ASP A 1 343 ? -21.499 5.363 4.830 1.00 75.69 343 ASP A C 1
ATOM 2756 O O . ASP A 1 343 ? -20.909 6.029 5.672 1.00 75.69 343 ASP A O 1
ATOM 2760 N N . THR A 1 344 ? -22.424 4.470 5.164 1.00 81.75 344 THR A N 1
ATOM 2761 C CA . THR A 1 344 ? -22.784 4.106 6.528 1.00 81.75 344 THR A CA 1
ATOM 2762 C C . THR A 1 344 ? -22.103 2.795 6.877 1.00 81.75 344 THR A C 1
ATOM 2764 O O . THR A 1 344 ? -22.182 1.814 6.135 1.00 81.75 344 THR A O 1
ATOM 2767 N N . TRP A 1 345 ? -21.411 2.769 8.011 1.00 87.44 345 TRP A N 1
ATOM 2768 C CA . TRP A 1 345 ? -20.870 1.526 8.542 1.00 87.44 345 TRP A CA 1
ATOM 2769 C C . TRP A 1 345 ? -21.958 0.761 9.295 1.00 87.44 345 TRP A C 1
ATOM 2771 O O . TRP A 1 345 ? -22.664 1.326 10.129 1.00 87.44 345 TRP A O 1
ATOM 2781 N N . VAL A 1 346 ? -22.066 -0.533 9.014 1.00 88.00 346 VAL A N 1
ATOM 2782 C CA . VAL A 1 346 ? -23.007 -1.450 9.656 1.00 88.00 346 VAL A CA 1
ATOM 2783 C C . VAL A 1 346 ? -22.232 -2.671 10.129 1.00 88.00 346 VAL A C 1
ATOM 2785 O O . VAL A 1 346 ? -21.498 -3.284 9.352 1.00 88.00 346 VAL A O 1
ATOM 2788 N N . ALA A 1 347 ? -22.391 -3.043 11.399 1.00 87.75 347 ALA A N 1
ATOM 2789 C CA . ALA A 1 347 ? -21.783 -4.256 11.937 1.00 87.75 347 ALA A CA 1
ATOM 2790 C C . ALA A 1 347 ? -22.284 -5.485 11.159 1.00 87.75 347 ALA A C 1
ATOM 2792 O O . ALA A 1 347 ? -23.490 -5.690 11.027 1.00 87.75 347 ALA A O 1
ATOM 2793 N N . LYS A 1 348 ? -21.364 -6.311 10.649 1.00 85.44 348 LYS A N 1
ATOM 2794 C CA . LYS A 1 348 ? -21.705 -7.486 9.827 1.00 85.44 348 LYS A CA 1
ATOM 2795 C C . LYS A 1 348 ? -22.188 -8.642 10.702 1.00 85.44 348 LYS A C 1
ATOM 2797 O O . LYS A 1 348 ? -23.149 -9.329 10.370 1.00 85.44 348 LYS A O 1
ATOM 2802 N N . ASN A 1 349 ? -21.505 -8.843 11.825 1.00 82.62 349 ASN A N 1
ATOM 2803 C CA . ASN A 1 349 ? -21.854 -9.789 12.872 1.00 82.62 349 ASN A CA 1
ATOM 2804 C C . ASN A 1 349 ? -21.294 -9.246 14.198 1.00 82.62 349 ASN A C 1
ATOM 2806 O O . ASN A 1 349 ? -20.075 -9.120 14.303 1.00 82.62 349 ASN A O 1
ATOM 2810 N N . PRO A 1 350 ? -22.124 -8.958 15.217 1.00 74.81 350 PRO A N 1
ATOM 2811 C CA . PRO A 1 350 ? -21.651 -8.448 16.508 1.00 74.81 350 PRO A CA 1
ATOM 2812 C C . PRO A 1 350 ? -20.607 -9.341 17.196 1.00 74.81 350 PRO A C 1
ATOM 2814 O O . PRO A 1 350 ? -19.895 -8.877 18.075 1.00 74.81 350 PRO A O 1
ATOM 2817 N N . LYS A 1 351 ? -20.506 -10.620 16.804 1.00 79.50 351 LYS A N 1
ATOM 2818 C CA . LYS A 1 351 ? -19.535 -11.577 17.354 1.00 79.50 351 LYS A CA 1
ATOM 2819 C C . LYS A 1 351 ? -18.203 -11.625 16.598 1.00 79.50 351 LYS A C 1
ATOM 2821 O O . LYS A 1 351 ? -17.268 -12.261 17.077 1.00 79.50 351 LYS A O 1
ATOM 2826 N N . GLU A 1 352 ? -18.104 -11.013 15.418 1.00 89.31 352 GLU A N 1
ATOM 2827 C CA . GLU A 1 352 ? -16.855 -10.968 14.652 1.00 89.31 352 GLU A CA 1
ATOM 2828 C C . GLU A 1 352 ? -15.975 -9.830 15.189 1.00 89.31 352 GLU A C 1
ATOM 2830 O O . GLU A 1 352 ? -16.056 -8.681 14.751 1.00 89.31 352 GLU A O 1
ATOM 2835 N N . ILE A 1 353 ? -15.166 -10.168 16.197 1.00 90.12 353 ILE A N 1
ATOM 2836 C CA . ILE A 1 353 ? -14.276 -9.246 16.904 1.00 90.12 353 ILE A CA 1
ATOM 2837 C C . ILE A 1 353 ? -12.825 -9.609 16.591 1.00 90.12 353 ILE A C 1
ATOM 2839 O O . ILE A 1 353 ? -12.388 -10.740 16.809 1.00 90.12 353 ILE A O 1
ATOM 2843 N N . ILE A 1 354 ? -12.052 -8.628 16.131 1.00 93.25 354 ILE A N 1
ATOM 2844 C CA . ILE A 1 354 ? -10.593 -8.727 16.071 1.00 93.25 354 ILE A CA 1
ATOM 2845 C C . ILE A 1 354 ? -10.057 -8.327 17.451 1.00 93.25 354 ILE A C 1
ATOM 2847 O O . ILE A 1 354 ? -10.271 -7.184 17.866 1.00 93.25 354 ILE A O 1
ATOM 2851 N N . PRO A 1 355 ? -9.378 -9.226 18.182 1.00 90.62 355 PRO A N 1
ATOM 2852 C CA . PRO A 1 355 ? -8.934 -8.934 19.536 1.00 90.62 355 PRO A CA 1
ATOM 2853 C C . PRO A 1 355 ? -7.839 -7.864 19.527 1.00 90.62 355 PRO A C 1
ATOM 2855 O O . PRO A 1 355 ? -6.904 -7.924 18.729 1.00 90.62 355 PRO A O 1
ATOM 2858 N N . ASP A 1 356 ? -7.935 -6.907 20.444 1.00 91.00 356 ASP A N 1
ATOM 2859 C CA . ASP A 1 356 ? -6.940 -5.854 20.609 1.00 91.00 356 ASP A CA 1
ATOM 2860 C C . ASP A 1 356 ? -5.862 -6.279 21.609 1.00 91.00 356 ASP A C 1
ATOM 2862 O O . ASP A 1 356 ? -5.827 -5.863 22.765 1.00 91.00 356 ASP A O 1
ATOM 2866 N N . ARG A 1 357 ? -5.001 -7.198 21.177 1.00 88.31 357 ARG A N 1
ATOM 2867 C CA . ARG A 1 357 ? -3.922 -7.733 22.009 1.00 88.31 357 ARG A CA 1
ATOM 2868 C C . ARG A 1 357 ? -2.677 -8.023 21.178 1.00 88.31 357 ARG A C 1
ATOM 2870 O O . ARG A 1 357 ? -2.827 -8.324 19.994 1.00 88.31 357 ARG A O 1
ATOM 2877 N N . PRO A 1 358 ? -1.482 -7.986 21.788 1.00 82.94 358 PRO A N 1
ATOM 2878 C CA . PRO A 1 358 ? -0.273 -8.519 21.170 1.00 82.94 358 PRO A CA 1
ATOM 2879 C C . PRO A 1 358 ? -0.471 -9.979 20.738 1.00 82.94 358 PRO A C 1
ATOM 2881 O O . PRO A 1 358 ? -1.255 -10.705 21.363 1.00 82.94 358 PRO A O 1
ATOM 2884 N N . VAL A 1 359 ? 0.221 -10.392 19.674 1.00 76.62 359 VAL A N 1
ATOM 2885 C CA . VAL A 1 359 ? 0.157 -11.763 19.125 1.00 76.62 359 VAL A CA 1
ATOM 2886 C C . VAL A 1 359 ? 1.419 -12.542 19.430 1.00 76.62 359 VAL A C 1
ATOM 2888 O O . VAL A 1 359 ? 2.515 -11.956 19.288 1.00 76.62 359 VAL A O 1
#

Radius of gyration: 21.25 Å; chains: 1; bounding box: 54×48×54 Å

Sequence (359 aa):
MNTTNRNAIFHLLNQAGRVRGLDWESRVDFGALIPLMDRWYDDYKAFERDDTIACAFREQRLSVKGMDPVWQDSIAFKGADKQMHRFVDPRGMSYALDKGLSGMRLRIDPRNFLPFEGGDSKKLDLGLHDTSSGLMSAQRPISEQQYKKLEAGMDNVTKKLYVFMPLGYQEDQALFQMLNDLGKRVRLERPEFYRLVRFIRARMTRVKLAAEHDMSTNFSLATPVSYKINSAGDTVPKFQFGLLAETGATVRDKEYLNDAGKEALKTKAKWGKPDGKIKTVPFTPELLSARRQAAINYQKLVLDQYSYGEVTIAYRKHEGGFPLFTMFSHDDKGFLVGTVDNDTWVAKNPKEIIPDRPV